Protein AF-A0A9X3D3F6-F1 (afdb_monomer)

Foldseek 3Di:
DDAQDPFLLDWDQWDD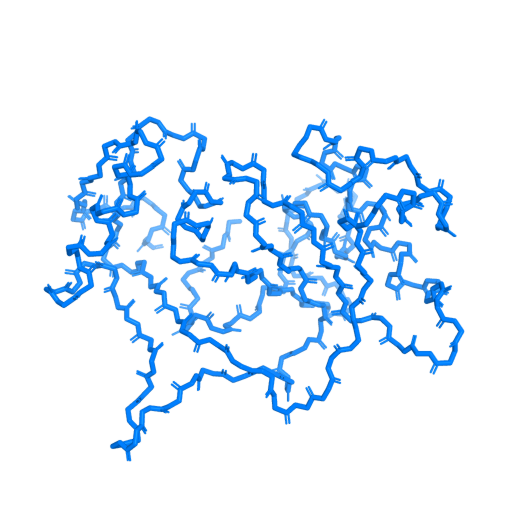DFFLAQADADPVSDIDGGPVSKTKHKDFPDPLLVLCLVDVVDQEAAAEQSDKHFDKDWPDDAAAQELADVCSLVLVPHDNCLQEQPDPRVVSNVVSNCCQPVVSDPPDRHQWYWGQRHQPRGTMIMGMPCSVTMDGDADPVRHGRMDRCPDPVNVVVSCVSQVVSNHHYDYDHDDPNND

Secondary structure (DSSP, 8-state):
-----SSTTPPB-EES-STT--SPPPTT---EE-TT---EEEEESSHHHHHHHHHTT-SEEEE-TT-EEE-EEESSPPP-EE-SSTTTTGGGT--GGGGSTTS-HHHHHHHHHHHHHH--STTS---EEEEE-TTT--EEEEEES-GGGEEEPBPTTS-B-EEETTSTTTHHHHHHHHHHTT-EEEE-S--TT--

pLDDT: mean 85.37, std 10.81, range [35.88, 96.44]

InterPro domains:
  IP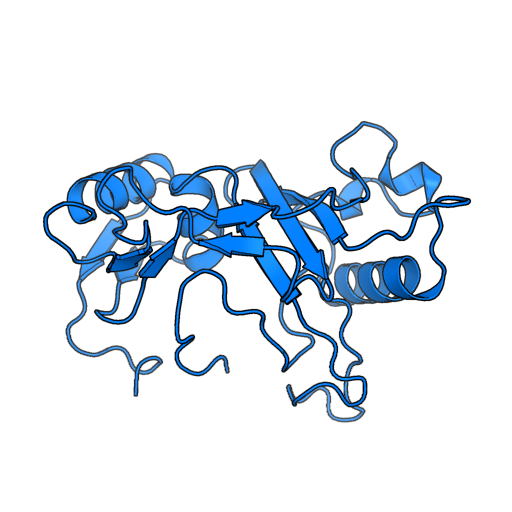R014914 RES domain [PF08808] (23-161)

Radius of gyration: 16.99 Å; Cα contacts (8 Å, |Δi|>4): 373; chains: 1; bounding box: 37×36×48 Å

Solvent-accessible surface area (backbone atoms only — not comparable to full-atom values): 11112 Å² total; per-residue (Å²): 130,80,68,88,66,94,49,65,72,60,54,46,41,58,21,50,83,57,70,52,26,55,42,63,70,45,98,83,68,57,69,39,69,25,93,82,71,43,29,40,35,80,47,48,75,41,70,43,34,44,49,27,73,76,35,52,95,42,70,58,35,75,45,33,74,84,42,62,51,40,46,69,44,68,76,54,94,78,45,54,48,62,30,69,49,88,65,36,28,46,76,75,75,40,58,67,52,72,30,41,59,88,43,58,49,71,57,35,19,53,49,27,32,48,44,60,71,67,39,85,48,86,99,46,75,50,37,29,40,32,31,36,35,62,66,62,66,29,57,27,35,38,33,39,69,45,72,94,35,48,42,64,39,59,46,98,88,68,48,65,43,60,40,45,46,74,36,86,88,37,32,65,58,51,50,52,30,30,51,76,69,75,28,47,73,46,83,35,97,76,44,91,74,78,112

Mean predicted aligned error: 6.29 Å

Nearest PDB structures (foldseek):
  2eg9-assembly1_A  TM=5.123E-01  e=3.645E+00  Mus musculus
  3ir9-assembly1_A  TM=5.045E-01  e=7.376E+00  Methanosarcina mazei
  6huy-assembly1_B  TM=2.223E-01  e=2.482E+00  Desulfurobacterium thermolithotrophum DSM 11699

Organism: NCBI:txid2984863

Structure (mmCIF, N/CA/C/O backbone):
data_AF-A0A9X3D3F6-F1
#
_entry.id   AF-A0A9X3D3F6-F1
#
loop_
_atom_site.group_PDB
_atom_site.id
_atom_site.type_symbol
_atom_site.label_atom_id
_atom_site.label_alt_id
_atom_site.label_comp_id
_atom_site.label_asym_id
_atom_site.label_entity_id
_atom_site.label_seq_id
_atom_site.pdbx_PDB_ins_code
_atom_site.Cartn_x
_atom_site.Cartn_y
_atom_site.Cartn_z
_atom_site.occupancy
_atom_site.B_iso_or_equiv
_atom_site.auth_seq_id
_atom_site.auth_comp_id
_atom_site.auth_asym_id
_atom_site.auth_atom_id
_atom_site.pdbx_PDB_model_num
ATOM 1 N N . MET A 1 1 ? 3.776 -17.828 -3.439 1.00 35.88 1 MET A N 1
ATOM 2 C CA . MET A 1 1 ? 3.662 -17.140 -4.744 1.00 35.88 1 MET A CA 1
ATOM 3 C C . MET A 1 1 ? 2.273 -16.538 -4.792 1.00 35.88 1 MET A C 1
ATOM 5 O O . MET A 1 1 ? 1.339 -17.283 -4.532 1.00 35.88 1 MET A O 1
ATOM 9 N N . SER A 1 2 ? 2.127 -15.227 -5.006 1.00 41.50 2 SER A N 1
ATOM 10 C CA . SER A 1 2 ? 0.795 -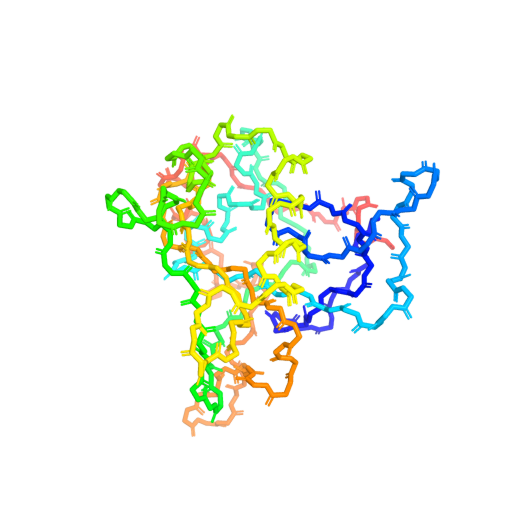14.629 -5.117 1.00 41.50 2 SER A CA 1
ATOM 11 C C . SER A 1 2 ? 0.202 -14.948 -6.477 1.00 41.50 2 SER A C 1
ATOM 13 O O . SER A 1 2 ? 0.719 -14.479 -7.489 1.00 41.50 2 SER A O 1
ATOM 15 N N . GLY A 1 3 ? -0.847 -15.773 -6.488 1.00 46.84 3 GLY A N 1
ATOM 16 C CA . GLY A 1 3 ? -1.723 -15.899 -7.645 1.00 46.84 3 GLY A CA 1
ATOM 17 C C . GLY A 1 3 ? -2.310 -14.537 -8.015 1.00 46.84 3 GLY A C 1
ATOM 18 O O . GLY A 1 3 ? -2.270 -13.596 -7.222 1.00 46.84 3 GLY A O 1
ATOM 19 N N . HIS A 1 4 ? -2.804 -14.437 -9.242 1.00 47.31 4 HIS A N 1
ATOM 20 C CA . HIS A 1 4 ? -3.511 -13.271 -9.757 1.00 47.31 4 HIS A CA 1
ATOM 21 C C . HIS A 1 4 ? -4.505 -12.713 -8.719 1.00 47.31 4 HIS A C 1
ATOM 23 O O . HIS A 1 4 ? -5.409 -13.424 -8.287 1.00 47.31 4 HIS A O 1
ATOM 29 N N . THR A 1 5 ? -4.318 -11.463 -8.292 1.00 55.09 5 THR A N 1
ATOM 30 C CA . THR A 1 5 ? -5.284 -10.737 -7.460 1.00 55.09 5 THR A CA 1
ATOM 31 C C . THR A 1 5 ? -6.407 -10.197 -8.345 1.00 55.09 5 THR A C 1
ATOM 33 O O . THR A 1 5 ? -6.138 -9.653 -9.418 1.00 55.09 5 THR A O 1
ATOM 36 N N . SER A 1 6 ? -7.658 -10.389 -7.914 1.00 56.94 6 SER A N 1
ATOM 37 C CA . SER A 1 6 ? -8.875 -10.052 -8.670 1.00 56.94 6 SER A CA 1
ATOM 38 C C . SER A 1 6 ? -9.000 -8.563 -8.991 1.00 56.94 6 SER A C 1
ATOM 40 O O . SER A 1 6 ? -9.558 -8.202 -10.024 1.00 56.94 6 SER A O 1
ATOM 42 N N . ASP A 1 7 ? -8.455 -7.712 -8.125 1.00 67.56 7 ASP A N 1
ATOM 43 C CA . ASP A 1 7 ? -8.446 -6.257 -8.235 1.00 67.56 7 ASP A CA 1
ATOM 44 C C . ASP A 1 7 ? -7.295 -5.670 -7.393 1.00 67.56 7 ASP A C 1
ATOM 46 O O . ASP A 1 7 ? -6.601 -6.380 -6.659 1.00 67.56 7 ASP A O 1
ATOM 50 N N . GLY A 1 8 ? -7.047 -4.364 -7.528 1.00 72.38 8 GLY A N 1
ATOM 51 C CA . GLY A 1 8 ? -5.967 -3.678 -6.811 1.00 72.38 8 GLY A CA 1
ATOM 52 C C . GLY A 1 8 ? -6.251 -3.346 -5.337 1.00 72.38 8 GLY A C 1
ATOM 53 O O . GLY A 1 8 ? -5.407 -2.703 -4.716 1.00 72.38 8 GLY A O 1
ATOM 54 N N . ALA A 1 9 ? -7.403 -3.748 -4.787 1.00 80.81 9 ALA A N 1
ATOM 55 C CA . ALA A 1 9 ? -7.717 -3.650 -3.358 1.00 80.81 9 ALA A CA 1
ATOM 56 C C . ALA A 1 9 ? -7.647 -5.009 -2.646 1.00 80.81 9 ALA A C 1
ATOM 58 O O . ALA A 1 9 ? -7.719 -5.048 -1.423 1.00 80.81 9 ALA A O 1
ATOM 59 N N . ALA A 1 10 ? -7.472 -6.103 -3.389 1.00 83.94 10 ALA A N 1
ATOM 60 C CA . ALA A 1 10 ? -7.448 -7.447 -2.847 1.00 83.94 10 ALA A CA 1
ATOM 61 C C . ALA A 1 10 ? -6.350 -7.632 -1.789 1.00 83.94 10 ALA A C 1
ATOM 63 O O . ALA A 1 10 ? -5.146 -7.551 -2.068 1.00 83.94 10 ALA A O 1
ATOM 64 N N . HIS A 1 11 ? -6.779 -7.949 -0.570 1.00 89.69 11 HIS A N 1
ATOM 65 C CA . HIS A 1 11 ? -5.881 -8.326 0.505 1.00 89.69 11 HIS A CA 1
ATOM 66 C C . HIS A 1 11 ? -5.324 -9.721 0.279 1.00 89.69 11 HIS A C 1
ATOM 68 O O . HIS A 1 11 ? -5.987 -10.666 -0.150 1.00 89.69 11 HIS A O 1
ATOM 74 N N . ARG A 1 12 ? -4.054 -9.863 0.622 1.00 90.25 12 ARG A N 1
ATOM 75 C CA . ARG A 1 12 ? -3.356 -11.132 0.557 1.00 90.25 12 ARG A CA 1
ATOM 76 C C . ARG A 1 12 ? -3.507 -11.879 1.873 1.00 90.25 12 ARG A C 1
ATOM 78 O O . ARG A 1 12 ? -3.123 -11.346 2.907 1.00 90.25 12 ARG A O 1
ATOM 85 N N . THR A 1 13 ? -3.955 -13.129 1.802 1.00 88.00 13 THR A N 1
ATOM 86 C CA . THR A 1 13 ? -4.234 -13.994 2.967 1.00 88.00 13 THR A CA 1
ATOM 87 C C . THR A 1 13 ? -3.216 -15.126 3.179 1.00 88.00 13 THR A C 1
ATOM 89 O O . THR A 1 13 ? -3.288 -15.875 4.155 1.00 88.00 13 THR A O 1
ATOM 92 N N . PHE A 1 14 ? -2.245 -15.288 2.271 1.00 82.19 14 PHE A N 1
ATOM 93 C CA . PHE A 1 14 ? -1.171 -16.289 2.379 1.00 82.19 14 PHE A CA 1
ATOM 94 C C . PHE A 1 14 ? 0.172 -15.626 2.640 1.00 82.19 14 PHE A C 1
ATOM 96 O O . PHE A 1 14 ? 0.513 -14.671 1.945 1.00 82.19 14 PHE A O 1
ATOM 103 N N . SER A 1 15 ? 0.945 -16.097 3.625 1.00 70.44 15 SER A N 1
ATOM 104 C CA . SER A 1 15 ? 2.105 -15.343 4.129 1.00 70.44 15 SER A CA 1
ATOM 105 C C . SER A 1 15 ? 2.820 -16.009 5.330 1.00 70.44 15 SER A C 1
ATOM 107 O O . SER A 1 15 ? 2.341 -17.073 5.728 1.00 70.44 15 SER A O 1
ATOM 109 N N . PRO A 1 16 ? 3.904 -15.450 5.950 1.00 81.06 16 PRO A N 1
ATOM 110 C CA . PRO A 1 16 ? 4.603 -14.152 5.765 1.00 81.06 16 PRO A CA 1
ATOM 111 C C . PRO A 1 16 ? 5.465 -14.065 4.483 1.00 81.06 16 PRO A C 1
ATOM 113 O O . PRO A 1 16 ? 6.191 -15.009 4.182 1.00 81.06 16 PRO A O 1
ATOM 116 N N . LEU A 1 17 ? 5.446 -12.944 3.739 1.00 83.81 17 LEU A N 1
ATOM 117 C CA . LEU A 1 17 ? 6.273 -12.734 2.526 1.00 83.81 17 LEU A CA 1
ATOM 118 C C . LEU A 1 17 ? 7.072 -11.426 2.510 1.00 83.81 17 LEU A C 1
ATOM 120 O O . LEU A 1 17 ? 8.251 -11.448 2.152 1.00 83.81 17 LEU A O 1
ATOM 124 N N . TYR A 1 18 ? 6.455 -10.299 2.867 1.00 86.75 18 TYR A N 1
ATOM 125 C CA . TYR A 1 18 ? 7.048 -8.966 2.694 1.00 86.75 18 TYR A CA 1
ATOM 126 C C . TYR A 1 18 ? 7.365 -8.308 4.042 1.00 86.75 18 TYR A C 1
ATOM 128 O O . TYR A 1 18 ? 7.245 -8.939 5.093 1.00 86.75 18 TYR A O 1
ATOM 136 N N . ARG A 1 19 ? 7.870 -7.069 4.032 1.00 88.88 19 ARG A N 1
ATOM 137 C CA . ARG A 1 19 ? 8.103 -6.316 5.274 1.00 88.88 19 ARG A CA 1
ATOM 138 C C . ARG A 1 19 ? 6.770 -6.021 5.962 1.00 88.88 19 ARG A C 1
ATOM 140 O O . ARG A 1 19 ? 5.769 -5.815 5.286 1.00 88.88 19 ARG A O 1
ATOM 147 N N . LEU A 1 20 ? 6.775 -5.955 7.291 1.00 91.56 20 LEU A N 1
ATOM 148 C CA . LEU A 1 20 ? 5.603 -5.568 8.097 1.00 91.56 20 LEU A CA 1
ATOM 149 C C . LEU A 1 20 ? 4.374 -6.479 7.907 1.00 91.56 20 LEU A C 1
ATOM 151 O O . LEU A 1 20 ? 3.223 -6.049 7.949 1.00 91.56 20 LEU A O 1
ATOM 155 N N . ASP A 1 21 ? 4.652 -7.752 7.673 1.00 92.12 21 ASP A N 1
ATOM 156 C CA . ASP A 1 21 ? 3.675 -8.795 7.414 1.00 92.12 21 ASP A CA 1
ATOM 157 C C . ASP A 1 21 ? 3.291 -9.491 8.725 1.00 92.12 21 ASP A C 1
ATOM 159 O O . ASP A 1 21 ? 4.128 -10.158 9.339 1.00 92.12 21 ASP A O 1
ATOM 163 N N . HIS A 1 22 ? 2.050 -9.303 9.177 1.00 93.31 22 HIS A N 1
ATOM 164 C CA . HIS A 1 22 ? 1.567 -9.758 10.490 1.00 93.31 22 HIS A CA 1
ATOM 165 C C . HIS A 1 22 ? 1.070 -11.206 10.493 1.00 93.31 22 HIS A C 1
ATOM 167 O O . HIS A 1 22 ? 0.545 -11.683 11.498 1.00 93.31 22 HIS A O 1
ATOM 173 N N . HIS A 1 23 ? 1.201 -11.928 9.388 1.00 92.00 23 HIS A N 1
ATOM 174 C CA . HIS A 1 23 ? 0.798 -13.324 9.339 1.00 92.00 23 HIS A CA 1
ATOM 175 C C . HIS A 1 23 ? 1.761 -14.235 10.110 1.00 92.00 23 HIS A C 1
ATOM 177 O O . HIS A 1 23 ? 2.954 -13.945 10.270 1.00 92.00 23 HIS A O 1
ATOM 183 N N . ILE A 1 24 ? 1.236 -15.379 10.547 1.00 87.38 24 ILE A N 1
ATOM 184 C CA . ILE A 1 24 ? 1.975 -16.359 11.343 1.00 87.38 24 ILE A CA 1
ATOM 185 C C . ILE A 1 24 ? 2.874 -17.209 10.427 1.00 87.38 24 ILE A C 1
ATOM 187 O O . ILE A 1 24 ? 2.367 -17.841 9.495 1.00 87.38 24 ILE A O 1
ATOM 191 N N . PRO A 1 25 ? 4.199 -17.261 10.668 1.00 84.00 25 PRO A N 1
ATOM 192 C CA . PRO A 1 25 ? 5.092 -18.144 9.930 1.00 84.00 25 PRO A CA 1
ATOM 193 C C . PRO A 1 25 ? 4.777 -19.611 10.212 1.00 84.00 25 PRO A C 1
ATOM 195 O O . PRO A 1 25 ? 4.425 -20.002 11.322 1.00 84.00 25 PRO A O 1
ATOM 198 N N . THR A 1 26 ? 4.956 -20.450 9.200 1.00 78.12 26 THR A N 1
ATOM 199 C CA . THR A 1 26 ? 4.850 -21.900 9.362 1.00 78.12 26 THR A CA 1
ATOM 200 C C . THR A 1 26 ? 6.142 -22.481 9.904 1.00 78.12 26 THR A C 1
ATOM 202 O O . THR A 1 26 ? 7.218 -21.933 9.673 1.00 78.12 26 THR A O 1
ATOM 205 N N . THR A 1 27 ? 6.066 -23.648 10.546 1.00 74.25 27 THR A N 1
ATOM 206 C CA . THR A 1 27 ? 7.254 -24.388 11.003 1.00 74.25 27 THR A CA 1
ATOM 207 C C . THR A 1 27 ? 8.217 -24.716 9.855 1.00 74.25 27 THR A C 1
ATOM 209 O O . THR A 1 27 ? 9.420 -24.795 10.070 1.00 74.25 27 THR A O 1
ATOM 212 N N . SER A 1 28 ? 7.709 -24.878 8.627 1.00 73.44 28 SER A N 1
ATOM 213 C CA . SER A 1 28 ? 8.521 -25.122 7.428 1.00 73.44 28 SER A CA 1
ATOM 214 C C . SER A 1 28 ? 9.007 -23.845 6.732 1.00 73.44 28 SER A C 1
ATOM 216 O O . SER A 1 28 ? 9.754 -23.936 5.761 1.00 73.44 28 SER A O 1
ATOM 218 N N . GLY A 1 29 ? 8.553 -22.661 7.160 1.00 67.94 29 GLY A N 1
ATOM 219 C CA . GLY A 1 29 ? 8.799 -21.385 6.479 1.00 67.94 29 GLY A CA 1
ATOM 220 C C . GLY A 1 29 ? 8.097 -21.237 5.121 1.00 67.94 29 GLY A C 1
ATOM 221 O O . GLY A 1 29 ? 8.222 -20.198 4.476 1.00 67.94 29 GLY A O 1
ATOM 222 N N . ALA A 1 30 ? 7.345 -22.246 4.671 1.00 71.50 30 ALA A N 1
ATOM 223 C CA . ALA A 1 30 ? 6.601 -22.188 3.421 1.00 71.50 30 ALA A CA 1
ATOM 224 C C . ALA A 1 30 ? 5.376 -21.274 3.560 1.00 71.50 30 ALA A C 1
ATOM 226 O O . ALA A 1 30 ? 4.625 -21.369 4.537 1.00 71.50 30 ALA A O 1
ATOM 227 N N . ALA A 1 31 ? 5.154 -20.419 2.559 1.00 70.31 31 ALA A N 1
ATOM 228 C CA . ALA A 1 31 ? 3.979 -19.560 2.497 1.00 70.31 31 ALA A CA 1
ATOM 229 C C . ALA A 1 31 ? 2.705 -20.400 2.319 1.00 70.31 31 ALA A C 1
ATOM 231 O O . ALA A 1 31 ? 2.609 -21.204 1.391 1.00 70.31 31 ALA A O 1
ATOM 232 N N . ARG A 1 32 ? 1.719 -20.174 3.186 1.00 77.25 32 ARG A N 1
ATOM 233 C CA . ARG A 1 32 ? 0.382 -20.786 3.145 1.00 77.25 32 ARG A CA 1
ATOM 234 C C . ARG A 1 32 ? -0.662 -19.765 3.566 1.00 77.25 32 ARG A C 1
ATOM 236 O O . ARG A 1 32 ? -0.298 -18.751 4.160 1.00 77.25 32 ARG A O 1
ATOM 243 N N . ASN A 1 33 ? -1.933 -20.069 3.318 1.00 81.56 33 ASN A N 1
ATOM 244 C CA . ASN A 1 33 ? -3.041 -19.335 3.926 1.00 81.56 33 ASN A CA 1
ATOM 245 C C . ASN A 1 33 ? -2.869 -19.325 5.445 1.00 81.56 33 ASN A C 1
ATOM 247 O O . ASN A 1 33 ? -2.585 -20.369 6.056 1.00 81.56 33 ASN A O 1
ATOM 251 N N . CYS A 1 34 ? -2.981 -18.137 6.027 1.00 77.62 34 CYS A N 1
ATOM 252 C CA . CYS A 1 34 ? -2.788 -17.960 7.451 1.00 77.62 34 CYS A CA 1
ATOM 253 C C . CYS A 1 34 ? -3.929 -18.632 8.222 1.00 77.62 34 CYS A C 1
ATOM 255 O O . CYS A 1 34 ? -5.082 -18.404 7.876 1.00 77.62 34 CYS A O 1
ATOM 257 N N . PRO A 1 35 ? -3.632 -19.445 9.253 1.00 76.50 35 PRO A N 1
ATOM 258 C CA . PRO A 1 35 ? -4.662 -20.150 10.020 1.00 76.50 35 PRO A CA 1
ATOM 259 C C . PRO A 1 35 ? -5.712 -19.233 10.662 1.00 76.50 35 PRO A C 1
ATOM 261 O O . PRO A 1 35 ? -6.850 -19.649 10.819 1.00 76.50 35 PRO A O 1
ATOM 264 N N . ASP A 1 36 ? -5.321 -18.005 11.003 1.00 84.44 36 ASP A N 1
ATOM 265 C CA . ASP A 1 36 ? -6.172 -17.002 11.659 1.00 84.44 36 ASP A CA 1
ATOM 266 C C . ASP A 1 36 ? -6.945 -16.108 10.667 1.00 84.44 36 ASP A C 1
ATOM 268 O O . ASP A 1 36 ? -7.397 -15.031 11.050 1.00 84.44 36 ASP A O 1
ATOM 272 N N . ASP A 1 37 ? -6.982 -16.462 9.377 1.00 85.94 37 ASP A N 1
ATOM 273 C CA . ASP A 1 37 ? -7.588 -15.643 8.310 1.00 85.94 37 ASP A CA 1
ATOM 274 C C . ASP A 1 37 ? -7.085 -14.184 8.288 1.00 85.94 37 ASP A C 1
ATOM 276 O O . ASP A 1 37 ? -7.777 -13.247 7.892 1.00 85.94 37 ASP A O 1
ATOM 280 N N . ARG A 1 38 ? -5.833 -13.978 8.718 1.00 92.19 38 ARG A N 1
ATOM 281 C CA . ARG A 1 38 ? -5.148 -12.687 8.609 1.00 92.19 38 ARG A CA 1
ATOM 282 C C . ARG A 1 38 ? -5.025 -12.306 7.132 1.00 92.19 38 ARG A C 1
ATOM 284 O O . ARG A 1 38 ? -4.825 -13.170 6.278 1.00 92.19 38 ARG A O 1
ATOM 291 N N . SER A 1 39 ? -5.132 -11.011 6.855 1.00 93.19 39 SER A N 1
ATOM 292 C CA . SER A 1 39 ? -5.072 -10.447 5.510 1.00 93.19 39 SER A CA 1
ATOM 293 C C . SER A 1 39 ? -4.236 -9.163 5.511 1.00 93.19 39 SER A C 1
ATOM 295 O O . SER A 1 39 ? -4.230 -8.405 6.486 1.00 93.19 39 SER A O 1
ATOM 297 N N . ILE A 1 40 ? -3.496 -8.902 4.434 1.00 94.19 40 ILE A N 1
ATOM 298 C CA . ILE A 1 40 ? -2.685 -7.685 4.308 1.00 94.19 40 ILE A CA 1
ATOM 299 C C . ILE A 1 40 ? -2.831 -7.024 2.943 1.00 94.19 40 ILE A C 1
ATOM 301 O O . ILE A 1 40 ? -2.748 -7.692 1.911 1.00 94.19 40 ILE A O 1
ATOM 305 N N . LEU A 1 41 ? -2.957 -5.699 2.946 1.00 94.06 41 LEU A N 1
ATOM 306 C CA . LEU A 1 41 ? -2.907 -4.854 1.757 1.00 94.06 41 LEU A CA 1
ATOM 307 C C . LEU A 1 41 ? -1.752 -3.858 1.877 1.00 94.06 41 LEU A C 1
ATOM 309 O O . LEU A 1 41 ? -1.653 -3.111 2.851 1.00 94.06 41 LEU A O 1
ATOM 313 N N . TYR A 1 42 ? -0.887 -3.833 0.865 1.00 93.50 42 TYR A N 1
ATOM 314 C CA . TYR A 1 42 ? 0.168 -2.830 0.747 1.00 93.50 42 TYR A CA 1
ATOM 315 C C . TYR A 1 42 ? -0.302 -1.700 -0.160 1.00 93.50 42 TYR A C 1
ATOM 317 O O . TYR A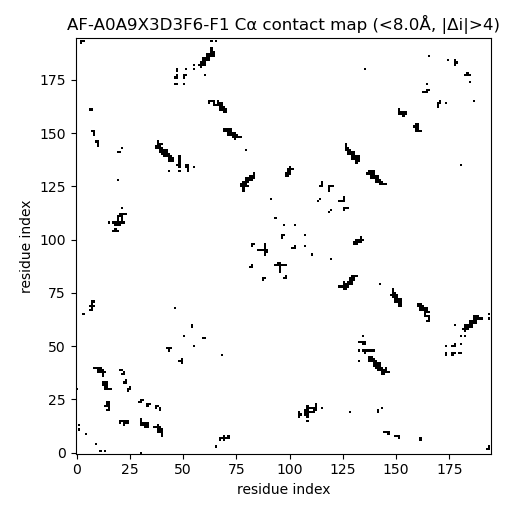 1 42 ? -0.690 -1.937 -1.301 1.00 93.50 42 TYR A O 1
ATOM 325 N N . VAL A 1 43 ? -0.239 -0.469 0.342 1.00 94.31 43 VAL A N 1
ATOM 326 C CA . VAL A 1 43 ? -0.666 0.728 -0.388 1.00 94.31 43 VAL A CA 1
ATOM 327 C C . VAL A 1 43 ? 0.483 1.720 -0.435 1.00 94.31 43 VAL A C 1
ATOM 329 O O . VAL A 1 43 ? 1.103 2.022 0.582 1.00 94.31 43 VAL A O 1
ATOM 332 N N . ALA A 1 44 ? 0.749 2.273 -1.611 1.00 93.69 44 ALA A N 1
ATOM 333 C CA . ALA A 1 44 ? 1.720 3.340 -1.784 1.00 93.69 44 ALA A CA 1
ATOM 334 C C . ALA A 1 44 ? 1.023 4.683 -2.022 1.00 93.69 44 ALA A C 1
ATOM 336 O O . ALA A 1 44 ? -0.056 4.750 -2.604 1.00 93.69 44 ALA A O 1
ATOM 337 N N . GLY A 1 45 ? 1.663 5.773 -1.602 1.00 93.00 45 GLY A N 1
ATOM 338 C CA . GLY A 1 45 ? 1.129 7.126 -1.763 1.00 93.00 45 GLY A CA 1
ATOM 339 C C . GLY A 1 45 ? 1.216 7.675 -3.189 1.00 93.00 45 GLY A C 1
ATOM 340 O O . GLY A 1 45 ? 0.574 8.678 -3.483 1.00 93.00 45 GLY A O 1
ATOM 341 N N . THR A 1 46 ? 2.014 7.059 -4.066 1.00 92.75 46 THR A N 1
ATOM 342 C CA . THR A 1 46 ? 2.145 7.444 -5.478 1.00 92.75 46 THR A CA 1
ATOM 343 C C . THR A 1 46 ? 2.328 6.211 -6.359 1.00 92.75 46 THR A C 1
ATOM 345 O O . THR A 1 46 ? 2.775 5.164 -5.881 1.00 92.75 46 THR A O 1
ATOM 348 N N . LEU A 1 47 ? 2.047 6.353 -7.661 1.00 91.81 47 LEU A N 1
ATOM 349 C CA . LEU A 1 47 ? 2.327 5.3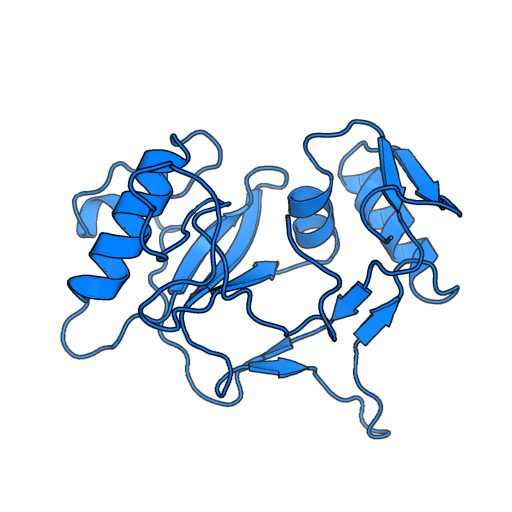10 -8.652 1.00 91.81 47 LEU A CA 1
ATOM 350 C C . LEU A 1 47 ? 3.816 4.942 -8.678 1.00 91.81 47 LEU A C 1
ATOM 352 O O . LEU A 1 47 ? 4.137 3.761 -8.697 1.00 91.81 47 LEU A O 1
ATOM 356 N N . ALA A 1 48 ? 4.718 5.927 -8.623 1.00 91.88 48 ALA A N 1
ATOM 357 C CA . ALA A 1 48 ? 6.158 5.678 -8.598 1.00 91.88 48 ALA A CA 1
ATOM 358 C C . ALA A 1 48 ? 6.572 4.857 -7.371 1.00 91.88 48 ALA A C 1
ATOM 360 O O . ALA A 1 48 ? 7.310 3.887 -7.496 1.00 91.88 48 ALA A O 1
ATOM 361 N N . THR A 1 49 ? 6.037 5.169 -6.190 1.00 91.19 49 THR A N 1
ATOM 362 C CA . THR A 1 49 ? 6.310 4.373 -4.988 1.00 91.19 49 THR A CA 1
ATOM 363 C C . THR A 1 49 ? 5.751 2.953 -5.109 1.00 91.19 49 THR A C 1
ATOM 365 O O . THR A 1 49 ? 6.472 2.009 -4.805 1.00 91.19 49 THR A O 1
ATOM 368 N N . ALA A 1 50 ? 4.519 2.773 -5.606 1.00 91.25 50 ALA A N 1
ATOM 369 C CA . ALA A 1 50 ? 3.953 1.437 -5.837 1.00 91.25 50 ALA A CA 1
ATOM 370 C C . ALA A 1 50 ? 4.819 0.624 -6.810 1.00 91.25 50 ALA A C 1
ATOM 372 O O . ALA A 1 50 ? 5.141 -0.534 -6.562 1.00 91.25 50 ALA A O 1
ATOM 373 N N . PHE A 1 51 ? 5.222 1.258 -7.911 1.00 89.62 51 PHE A N 1
ATOM 374 C CA . PHE A 1 51 ? 6.027 0.639 -8.951 1.00 89.62 51 PHE A CA 1
ATOM 375 C C . PHE A 1 51 ? 7.418 0.254 -8.435 1.00 89.62 51 PHE A C 1
ATOM 377 O O . PHE A 1 51 ? 7.876 -0.860 -8.674 1.00 89.62 51 PHE A O 1
ATOM 384 N N . GLY A 1 52 ? 8.057 1.139 -7.666 1.00 87.75 52 GLY A N 1
ATOM 385 C CA . GLY A 1 52 ? 9.337 0.877 -7.014 1.00 87.75 52 GLY A CA 1
ATOM 386 C C . GLY A 1 52 ? 9.273 -0.258 -5.992 1.00 87.75 52 GLY A C 1
ATOM 387 O O . GLY A 1 52 ? 10.203 -1.043 -5.918 1.00 87.75 52 GLY A O 1
ATOM 388 N N . GLU A 1 53 ? 8.179 -0.417 -5.250 1.00 86.12 53 GLU A N 1
ATOM 389 C CA . GLU A 1 53 ? 8.033 -1.547 -4.316 1.00 86.12 53 GLU A CA 1
ATOM 390 C C . GLU A 1 53 ? 7.844 -2.898 -5.029 1.00 86.12 53 GLU A C 1
ATOM 392 O O . GLU A 1 53 ? 8.208 -3.938 -4.486 1.00 86.12 53 GLU A O 1
ATOM 397 N N . VAL A 1 54 ? 7.297 -2.904 -6.250 1.00 85.56 54 VAL A N 1
ATOM 398 C CA . VAL A 1 54 ? 7.093 -4.139 -7.029 1.00 85.56 54 VAL A CA 1
ATOM 399 C C . VAL A 1 54 ? 8.327 -4.507 -7.858 1.00 85.56 54 VAL A C 1
ATOM 401 O O . VAL A 1 54 ? 8.659 -5.689 -7.975 1.00 85.56 54 VAL A O 1
ATOM 404 N N . PHE A 1 55 ? 8.997 -3.514 -8.448 1.00 86.19 55 PHE A N 1
ATOM 405 C CA . PHE A 1 55 ? 10.068 -3.719 -9.427 1.00 86.19 55 PHE A CA 1
ATOM 406 C C . PHE A 1 55 ? 11.436 -3.186 -8.994 1.00 86.19 55 PHE A C 1
ATOM 408 O O . PHE A 1 55 ? 12.400 -3.432 -9.705 1.00 86.19 55 PHE A O 1
ATOM 415 N N . GLY A 1 56 ? 11.559 -2.488 -7.864 1.00 79.62 56 GLY A N 1
ATOM 416 C CA . GLY A 1 56 ? 12.763 -1.727 -7.498 1.00 79.62 56 GLY A CA 1
ATOM 417 C C . GLY A 1 56 ? 14.024 -2.552 -7.237 1.00 79.62 56 GLY A C 1
ATOM 418 O O . GLY A 1 56 ? 15.121 -2.001 -7.275 1.00 79.62 56 GLY A O 1
ATOM 419 N N . ASP A 1 57 ? 13.897 -3.864 -7.029 1.00 78.38 57 ASP A N 1
ATOM 420 C CA . ASP A 1 57 ? 15.035 -4.797 -6.999 1.00 78.38 57 ASP A CA 1
ATOM 421 C C . ASP A 1 57 ? 15.610 -5.088 -8.404 1.00 78.38 57 ASP A C 1
ATOM 423 O O . ASP A 1 57 ? 16.667 -5.707 -8.546 1.00 78.38 57 ASP A O 1
ATOM 427 N N . LEU A 1 58 ? 14.912 -4.677 -9.466 1.00 79.44 58 LEU A N 1
ATOM 428 C CA . LEU A 1 58 ? 15.240 -4.959 -10.858 1.00 79.44 58 LEU A CA 1
ATOM 429 C C . LEU A 1 58 ? 15.676 -3.675 -11.569 1.00 79.44 58 LEU A C 1
ATOM 431 O O . LEU A 1 58 ? 15.078 -2.620 -11.416 1.00 79.44 58 LEU A O 1
ATOM 435 N N . ARG A 1 59 ? 16.693 -3.772 -12.431 1.00 77.38 59 ARG A N 1
ATOM 436 C CA . ARG A 1 59 ? 17.088 -2.651 -13.309 1.00 77.38 59 ARG A CA 1
ATOM 437 C C . ARG A 1 59 ? 16.120 -2.433 -14.478 1.00 77.38 59 ARG A C 1
ATOM 439 O O . ARG A 1 59 ? 16.081 -1.347 -15.052 1.00 77.38 59 ARG A O 1
ATOM 446 N N . ALA A 1 60 ? 15.372 -3.476 -14.830 1.00 85.12 60 ALA A N 1
ATOM 447 C CA . ALA A 1 60 ? 14.386 -3.475 -15.897 1.00 85.12 60 ALA A CA 1
ATOM 448 C C . ALA A 1 60 ? 13.088 -4.118 -15.395 1.00 85.12 60 ALA A C 1
ATOM 450 O O . ALA A 1 60 ? 13.079 -5.270 -14.949 1.00 85.12 60 ALA A O 1
ATOM 451 N N . ALA A 1 61 ? 11.998 -3.363 -15.462 1.00 85.81 61 ALA A N 1
ATOM 452 C CA . ALA A 1 61 ? 10.674 -3.795 -15.058 1.00 85.81 61 ALA A CA 1
ATOM 453 C C . ALA A 1 61 ? 9.947 -4.458 -16.236 1.00 85.81 61 ALA A C 1
ATOM 455 O O . ALA A 1 61 ? 9.599 -3.810 -17.221 1.00 85.81 61 ALA A O 1
ATOM 456 N N . ALA A 1 62 ? 9.689 -5.759 -16.113 1.00 88.44 62 ALA A N 1
ATOM 457 C CA . ALA A 1 62 ? 8.906 -6.525 -17.077 1.00 88.44 62 ALA A CA 1
ATOM 458 C C . ALA A 1 62 ? 7.421 -6.520 -16.677 1.00 88.44 62 ALA A C 1
ATOM 460 O O . ALA A 1 62 ? 6.987 -7.307 -15.829 1.00 88.44 62 ALA A O 1
ATOM 461 N N . VAL A 1 63 ? 6.633 -5.636 -17.286 1.00 86.88 63 VAL A N 1
ATOM 462 C CA . VAL A 1 63 ? 5.208 -5.470 -16.972 1.00 86.88 63 VAL A CA 1
ATOM 463 C C . VAL A 1 63 ? 4.381 -6.512 -17.731 1.00 86.88 63 VAL A C 1
ATOM 465 O O . VAL A 1 63 ? 4.307 -6.491 -18.959 1.00 86.88 63 VAL A O 1
ATOM 468 N N . CYS A 1 64 ? 3.748 -7.437 -16.995 1.00 84.88 64 CYS A N 1
ATOM 469 C CA . CYS A 1 64 ? 2.816 -8.420 -17.574 1.00 8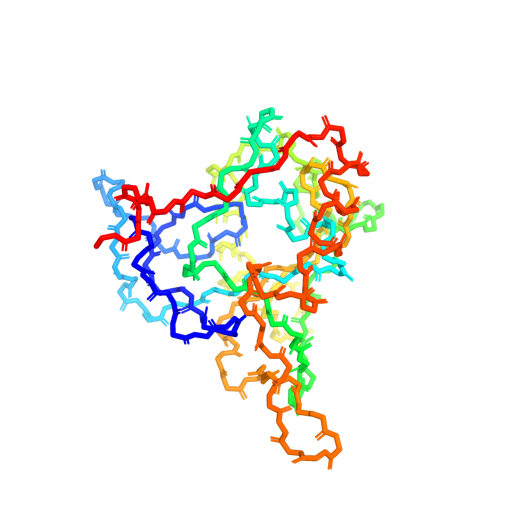4.88 64 CYS A CA 1
ATOM 470 C C . CYS A 1 64 ? 1.412 -7.823 -17.790 1.00 84.88 64 CYS A C 1
ATOM 472 O O . CYS A 1 64 ? 1.034 -6.919 -17.040 1.00 84.88 64 CYS A O 1
ATOM 474 N N . PRO A 1 65 ? 0.592 -8.373 -18.710 1.00 80.19 65 PRO A N 1
ATOM 475 C CA . PRO A 1 65 ? -0.750 -7.859 -19.004 1.00 80.19 65 PRO A CA 1
ATOM 476 C C . PRO A 1 65 ? -1.710 -7.872 -17.807 1.00 80.19 65 PRO A C 1
ATOM 478 O O . PRO A 1 65 ? -2.635 -7.070 -17.752 1.00 80.19 65 PRO A O 1
ATOM 481 N N . ASN A 1 66 ? -1.465 -8.751 -16.830 1.00 82.06 66 ASN A N 1
ATOM 482 C CA . ASN A 1 66 ? -2.288 -8.880 -15.627 1.00 82.06 66 ASN A CA 1
ATOM 483 C C . ASN A 1 66 ? -1.852 -7.942 -14.489 1.00 82.06 66 ASN A C 1
ATOM 485 O O . ASN A 1 66 ? -2.480 -7.961 -13.434 1.00 82.06 66 ASN A O 1
ATOM 489 N N . HIS A 1 67 ? -0.789 -7.141 -14.655 1.00 86.44 67 HIS A N 1
ATOM 490 C CA . HIS A 1 67 ? -0.453 -6.132 -13.651 1.00 86.44 67 HIS A CA 1
ATOM 491 C C . HIS A 1 67 ? -1.460 -4.992 -13.703 1.00 86.44 67 HIS A C 1
ATOM 493 O O . HIS A 1 67 ? -1.760 -4.439 -14.767 1.00 86.44 67 HIS A O 1
ATOM 499 N N . ARG A 1 68 ? -1.941 -4.613 -12.525 1.00 89.06 68 ARG A N 1
ATOM 500 C CA . ARG A 1 68 ? -2.936 -3.564 -12.348 1.00 89.06 68 ARG A CA 1
ATOM 501 C C . ARG A 1 68 ? -2.481 -2.584 -11.279 1.00 89.06 68 ARG A C 1
ATOM 503 O O . ARG A 1 68 ? -1.658 -2.921 -10.430 1.00 89.06 68 ARG A O 1
ATOM 510 N N . VAL A 1 69 ? -3.026 -1.378 -11.331 1.00 91.12 69 VAL A N 1
ATOM 511 C CA . VAL A 1 69 ? -2.939 -0.387 -10.260 1.00 91.12 69 VAL A CA 1
ATOM 512 C C . VAL A 1 69 ? -4.330 0.156 -9.989 1.00 91.12 69 VAL A C 1
ATOM 514 O O . VAL A 1 69 ? -5.021 0.588 -10.913 1.00 91.12 69 VAL A O 1
ATOM 517 N N . ALA A 1 70 ? -4.719 0.159 -8.719 1.00 92.94 70 ALA A N 1
ATOM 518 C CA . ALA A 1 70 ? -5.969 0.748 -8.275 1.00 92.94 70 ALA A CA 1
ATOM 519 C C . ALA A 1 70 ? -5.714 1.949 -7.368 1.00 92.94 70 ALA A C 1
ATOM 521 O O . ALA A 1 70 ? -4.770 1.970 -6.575 1.00 92.94 70 ALA A O 1
ATOM 522 N N . LEU A 1 71 ? -6.586 2.948 -7.476 1.00 93.62 71 LEU A N 1
ATOM 523 C CA . LEU A 1 71 ? -6.725 3.976 -6.456 1.00 93.62 71 LEU A CA 1
ATOM 524 C C . LEU A 1 71 ? -7.684 3.450 -5.399 1.00 93.62 71 LEU A C 1
ATOM 526 O O . LEU A 1 71 ? -8.822 3.106 -5.713 1.00 93.62 71 LEU A O 1
ATOM 530 N N . VAL A 1 72 ? -7.233 3.414 -4.152 1.00 94.62 72 VAL A N 1
ATOM 531 C CA . VAL A 1 72 ? -8.035 2.946 -3.021 1.00 94.62 72 VAL A CA 1
ATOM 532 C C . VAL A 1 72 ? -8.285 4.075 -2.034 1.00 94.62 72 VAL A C 1
ATOM 534 O O . VAL A 1 72 ? -7.483 5.004 -1.912 1.00 94.62 72 VAL A O 1
ATOM 537 N N . LYS A 1 73 ? -9.404 3.994 -1.320 1.00 94.44 73 LYS A N 1
ATOM 538 C CA . LYS A 1 73 ? -9.735 4.900 -0.220 1.00 94.44 73 LYS A CA 1
ATOM 539 C C . LYS A 1 73 ? -10.320 4.117 0.956 1.00 94.44 73 LYS A C 1
ATOM 541 O O . LYS A 1 73 ? -10.938 3.075 0.741 1.00 94.44 73 LYS A O 1
ATOM 546 N N . PRO A 1 74 ? -10.152 4.614 2.189 1.00 95.06 74 PRO A N 1
ATOM 547 C CA . PRO A 1 74 ? -10.847 4.047 3.329 1.00 95.06 74 PRO A CA 1
ATOM 548 C C . PRO A 1 74 ? -12.361 4.312 3.244 1.00 95.06 74 PRO A C 1
ATOM 550 O O . PRO A 1 74 ? -12.776 5.415 2.879 1.00 95.06 74 PRO A O 1
ATOM 553 N N . THR A 1 75 ? -13.178 3.329 3.623 1.00 94.56 75 THR A N 1
ATOM 554 C CA . THR A 1 75 ? -14.635 3.483 3.826 1.00 94.56 75 THR A CA 1
ATOM 555 C C . THR A 1 75 ? -14.965 3.963 5.243 1.00 94.56 75 THR A C 1
ATOM 557 O O . THR A 1 75 ? -16.028 4.533 5.486 1.00 94.56 75 THR A O 1
ATOM 560 N N . SER A 1 76 ? -14.031 3.786 6.180 1.00 93.19 76 SER A N 1
ATOM 561 C CA . SER A 1 76 ? -14.114 4.219 7.575 1.00 93.19 76 SER A CA 1
ATOM 562 C C . SER A 1 76 ? -12.725 4.589 8.114 1.00 93.19 76 SER A C 1
ATOM 564 O O . SER A 1 76 ? -11.707 4.385 7.458 1.00 93.19 76 SER A O 1
ATOM 566 N N . SER A 1 77 ? -12.645 5.188 9.303 1.00 93.25 77 SER A N 1
ATOM 567 C CA . SER A 1 77 ? -11.348 5.574 9.876 1.00 93.25 77 SER A CA 1
ATOM 568 C C . SER A 1 77 ? -10.501 4.341 10.217 1.00 93.25 77 SER A C 1
ATOM 570 O O . SER A 1 77 ? -10.895 3.536 11.058 1.00 93.25 77 SER A O 1
ATOM 572 N N . ILE A 1 78 ? -9.313 4.229 9.617 1.00 95.00 78 ILE A N 1
ATOM 573 C CA . ILE A 1 78 ? -8.340 3.166 9.903 1.00 95.00 78 ILE A CA 1
ATOM 574 C C . ILE A 1 78 ? -7.219 3.750 10.761 1.00 95.00 78 ILE A C 1
ATOM 576 O O . ILE A 1 78 ? -6.502 4.659 10.335 1.00 95.00 78 ILE A O 1
ATOM 580 N N . THR A 1 79 ? -7.042 3.224 11.975 1.00 94.88 79 THR A N 1
ATOM 581 C CA . THR A 1 79 ? -5.912 3.622 12.821 1.00 94.88 79 THR A CA 1
ATOM 582 C C . THR A 1 79 ? -4.668 2.844 12.415 1.00 94.88 79 THR A C 1
ATOM 584 O O . THR A 1 79 ? -4.660 1.616 12.432 1.00 94.88 79 THR A O 1
ATOM 587 N N . VAL A 1 80 ? -3.596 3.567 12.094 1.00 94.44 80 VAL A N 1
ATOM 588 C CA . VAL A 1 80 ? -2.286 2.993 11.770 1.00 94.44 80 VAL A CA 1
ATOM 589 C C . VAL A 1 80 ? -1.217 3.562 12.691 1.00 94.44 80 VAL A C 1
ATOM 591 O O . VAL A 1 80 ? -1.292 4.722 13.108 1.00 94.44 80 VAL A O 1
ATOM 594 N N . LEU A 1 81 ? -0.206 2.756 13.001 1.00 93.31 81 LEU A N 1
ATOM 595 C CA . LEU A 1 81 ? 0.966 3.223 13.724 1.00 93.31 81 LEU A CA 1
ATOM 596 C C . LEU A 1 81 ? 1.909 3.940 12.754 1.00 93.31 81 LEU A C 1
ATOM 598 O O . LEU A 1 81 ? 2.442 3.324 11.831 1.00 93.31 81 LEU A O 1
ATOM 602 N N . ASP A 1 82 ? 2.125 5.238 12.961 1.00 91.75 82 ASP A N 1
ATOM 603 C CA . ASP A 1 82 ? 3.053 6.009 12.132 1.00 91.75 82 ASP A CA 1
ATOM 604 C C . ASP A 1 82 ? 4.493 5.855 12.623 1.00 91.75 82 ASP A C 1
ATOM 606 O O . ASP A 1 82 ? 4.873 6.432 13.643 1.00 91.75 82 ASP A O 1
ATOM 610 N N . LEU A 1 83 ? 5.288 5.073 11.889 1.00 89.69 83 LEU A N 1
ATOM 611 C CA . LEU A 1 83 ? 6.698 4.817 12.179 1.00 89.69 83 LEU A CA 1
ATOM 612 C C . LE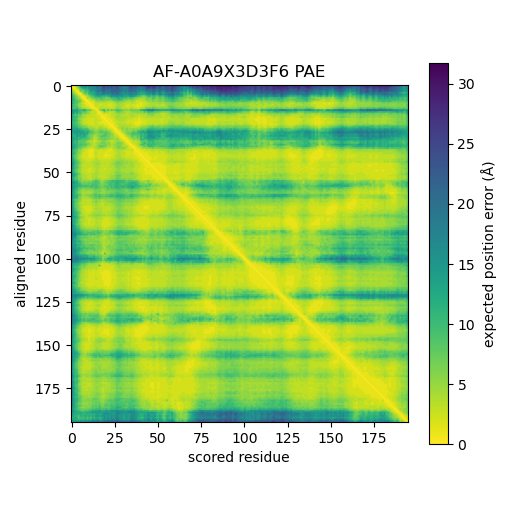U A 1 83 ? 7.649 5.799 11.485 1.00 89.69 83 LEU A C 1
ATOM 614 O O . LEU A 1 83 ? 8.850 5.738 11.724 1.00 89.69 83 LEU A O 1
ATOM 618 N N . ARG A 1 84 ? 7.146 6.704 10.640 1.00 87.38 84 ARG A N 1
ATOM 619 C CA . ARG A 1 84 ? 7.981 7.652 9.878 1.00 87.38 84 ARG A CA 1
ATOM 620 C C . ARG A 1 84 ? 8.534 8.781 10.742 1.00 87.38 84 ARG A C 1
ATOM 622 O O . ARG A 1 84 ? 9.542 9.389 10.401 1.00 87.38 84 ARG A O 1
ATOM 629 N N . GLY A 1 85 ? 7.839 9.096 11.833 1.00 81.31 85 GLY A N 1
ATOM 630 C CA . GLY A 1 85 ? 8.256 10.141 12.757 1.00 81.31 85 GLY A CA 1
ATOM 631 C C . GLY A 1 85 ? 9.539 9.770 13.497 1.00 81.31 85 GLY A C 1
ATOM 632 O O . GLY A 1 85 ? 9.755 8.611 13.858 1.00 81.31 85 GLY A O 1
ATOM 633 N N . GLU A 1 86 ? 10.362 10.771 13.793 1.00 79.19 86 GLU A N 1
ATOM 634 C CA . GLU A 1 86 ? 11.548 10.587 14.626 1.00 79.19 86 GLU A CA 1
ATOM 635 C C . GLU A 1 86 ? 11.171 9.961 15.983 1.00 79.19 86 GLU A C 1
ATOM 637 O O . GLU A 1 86 ? 10.155 10.301 16.604 1.00 79.19 86 GLU A O 1
ATOM 642 N N . GLY A 1 87 ? 11.944 8.957 16.405 1.00 80.81 87 GLY A N 1
ATOM 643 C CA . GLY A 1 87 ? 11.704 8.208 17.641 1.00 80.81 87 GLY A CA 1
ATOM 644 C C . GLY A 1 87 ? 10.414 7.375 17.668 1.00 80.81 87 GLY A C 1
ATOM 645 O O . GLY A 1 87 ? 10.103 6.792 18.705 1.00 80.81 87 GLY A O 1
ATOM 646 N N . ALA A 1 88 ? 9.647 7.277 16.574 1.00 85.25 88 ALA A N 1
ATOM 647 C CA . ALA A 1 88 ? 8.367 6.568 16.577 1.00 85.25 88 ALA A CA 1
ATOM 648 C C . ALA A 1 88 ? 8.496 5.073 16.862 1.00 85.25 88 ALA A C 1
ATOM 650 O O . ALA A 1 88 ? 7.779 4.551 17.713 1.00 85.25 88 ALA A O 1
ATOM 651 N N . ALA A 1 89 ? 9.460 4.415 16.222 1.00 83.94 89 ALA A N 1
ATOM 652 C CA . ALA A 1 89 ? 9.788 3.024 16.511 1.00 83.94 89 ALA A CA 1
ATOM 653 C C . ALA A 1 89 ? 10.230 2.835 17.976 1.00 83.94 89 ALA A C 1
ATOM 655 O O . ALA A 1 89 ? 9.823 1.880 18.630 1.00 83.94 89 ALA A O 1
ATOM 656 N N . MET A 1 90 ? 10.975 3.787 18.546 1.00 83.94 90 MET A N 1
ATOM 657 C CA . MET A 1 90 ? 11.456 3.688 19.931 1.00 83.94 90 MET A CA 1
ATOM 658 C C . MET A 1 90 ? 10.323 3.746 20.958 1.00 83.94 90 MET A C 1
ATOM 660 O O . MET A 1 90 ? 10.434 3.131 22.014 1.00 83.94 90 MET A O 1
ATOM 664 N N . ARG A 1 91 ? 9.206 4.420 20.646 1.00 84.81 91 ARG A N 1
ATOM 665 C CA . ARG A 1 91 ? 8.024 4.452 21.527 1.00 84.81 91 ARG A CA 1
ATOM 666 C C . ARG A 1 91 ? 7.366 3.085 21.707 1.00 84.81 91 ARG A C 1
ATOM 668 O O . ARG A 1 91 ? 6.688 2.888 22.707 1.00 84.81 91 ARG A O 1
ATOM 675 N N . ILE A 1 92 ? 7.581 2.158 20.773 1.00 83.06 92 ILE A N 1
ATOM 676 C CA . ILE A 1 92 ? 7.145 0.759 20.888 1.00 83.06 92 ILE A CA 1
ATOM 677 C C . ILE A 1 92 ? 8.300 -0.183 21.268 1.00 83.06 92 ILE A C 1
ATOM 679 O O . ILE A 1 92 ? 8.160 -1.394 21.169 1.00 83.06 92 ILE A O 1
ATOM 683 N N . GLY A 1 93 ? 9.458 0.354 21.672 1.00 83.12 93 GLY A N 1
ATOM 684 C CA . GLY A 1 93 ? 10.652 -0.431 22.005 1.00 83.12 93 GLY A CA 1
ATOM 685 C C . GLY A 1 93 ? 11.441 -0.948 20.795 1.00 83.12 93 GLY A C 1
ATOM 686 O O . GLY A 1 93 ? 12.389 -1.714 20.965 1.00 83.12 93 GLY A O 1
ATOM 687 N N . ALA A 1 94 ? 11.086 -0.533 19.577 1.00 84.56 94 ALA A N 1
ATOM 688 C CA . ALA A 1 94 ? 11.781 -0.912 18.354 1.00 84.56 94 ALA A CA 1
ATOM 689 C C . ALA A 1 94 ? 12.939 0.039 18.018 1.00 84.56 94 ALA A C 1
ATOM 691 O O . ALA A 1 94 ? 12.973 1.207 18.409 1.00 84.56 94 ALA A O 1
ATOM 692 N N . LEU A 1 95 ? 13.892 -0.453 17.224 1.00 83.94 95 LEU A N 1
ATOM 693 C CA . LEU A 1 95 ? 14.965 0.382 16.684 1.00 83.94 95 LEU A CA 1
ATOM 694 C C . LEU A 1 95 ? 14.420 1.330 15.599 1.00 83.94 95 LEU A C 1
ATOM 696 O O . LEU A 1 95 ? 13.554 0.911 14.829 1.00 83.94 95 LEU A O 1
ATOM 700 N N . PRO A 1 96 ? 14.962 2.558 15.453 1.00 77.19 96 PRO A N 1
ATOM 701 C CA . PRO A 1 96 ? 14.551 3.505 14.406 1.00 77.19 96 PRO A CA 1
ATOM 702 C C . PRO A 1 96 ? 14.568 2.921 12.989 1.00 77.19 96 PRO A C 1
ATOM 704 O O . PRO A 1 96 ? 13.716 3.247 12.165 1.00 77.19 96 PRO A O 1
ATOM 707 N N . SER A 1 97 ? 15.499 2.004 12.721 1.00 79.50 97 SER A N 1
ATOM 708 C CA . SER A 1 97 ? 15.629 1.324 11.434 1.00 79.50 97 SER A CA 1
ATOM 709 C C . SER A 1 97 ? 14.421 0.462 11.061 1.00 79.50 97 SER A C 1
ATOM 711 O O . SER A 1 97 ? 14.260 0.168 9.885 1.00 79.50 97 SER A O 1
ATOM 713 N N . LEU A 1 98 ? 13.512 0.125 11.988 1.00 82.06 98 LEU A N 1
ATOM 714 C CA . LEU A 1 98 ? 12.256 -0.564 11.656 1.00 82.06 98 LEU A CA 1
ATOM 715 C C . LEU A 1 98 ? 11.454 0.180 10.567 1.00 82.06 98 LEU A C 1
ATOM 717 O O . LEU A 1 98 ? 10.806 -0.450 9.727 1.00 82.06 98 LEU A O 1
ATOM 721 N N . ALA A 1 99 ? 11.532 1.514 10.556 1.00 73.62 99 ALA A N 1
ATOM 722 C CA . ALA A 1 99 ? 10.837 2.364 9.597 1.00 73.62 99 ALA A CA 1
ATOM 723 C C . ALA A 1 99 ? 11.485 2.398 8.198 1.00 73.62 99 ALA A C 1
ATOM 725 O O . ALA A 1 99 ? 10.849 2.880 7.259 1.00 73.62 99 ALA A O 1
ATOM 726 N N . THR A 1 100 ? 12.711 1.884 8.032 1.00 70.88 100 THR A N 1
ATOM 727 C CA . THR A 1 100 ? 13.526 2.015 6.810 1.00 70.88 100 THR A CA 1
ATOM 728 C C . THR A 1 100 ? 13.731 0.682 6.081 1.00 70.88 100 THR A C 1
ATOM 730 O O . THR A 1 100 ? 13.524 -0.395 6.643 1.00 70.88 100 THR A O 1
ATOM 733 N N . GLY A 1 101 ? 14.114 0.749 4.799 1.00 67.06 101 GLY A N 1
ATOM 734 C CA . GLY A 1 101 ? 14.297 -0.412 3.914 1.00 67.06 101 GLY A CA 1
ATOM 735 C C . GLY A 1 101 ? 15.276 -1.477 4.415 1.00 67.06 101 GLY A C 1
ATOM 736 O O . GLY A 1 101 ? 15.037 -2.663 4.198 1.00 67.06 101 GLY A O 1
ATOM 737 N N . ASP A 1 102 ? 16.315 -1.067 5.144 1.00 70.12 102 ASP A N 1
ATOM 738 C CA . ASP A 1 102 ? 17.470 -1.913 5.478 1.00 70.12 102 ASP A CA 1
ATOM 739 C C . ASP A 1 102 ? 17.270 -2.816 6.710 1.00 70.12 102 ASP A C 1
ATOM 741 O O . ASP A 1 102 ? 18.179 -3.544 7.115 1.00 70.12 102 ASP A O 1
ATOM 745 N N . TYR A 1 103 ? 16.091 -2.797 7.343 1.00 77.25 103 TYR A N 1
ATOM 746 C CA . TYR A 1 103 ? 15.824 -3.663 8.493 1.00 77.25 103 TYR A CA 1
ATOM 747 C C . TYR A 1 103 ? 15.566 -5.117 8.067 1.00 77.25 103 TYR A C 1
ATOM 749 O O . TYR A 1 103 ? 14.790 -5.347 7.133 1.00 77.25 103 TYR A O 1
ATOM 757 N N . PRO A 1 104 ? 16.125 -6.126 8.770 1.00 84.31 104 PRO A N 1
ATOM 758 C CA . PRO A 1 104 ? 15.933 -7.526 8.408 1.00 84.31 104 PRO A CA 1
ATOM 759 C C . PRO A 1 104 ? 14.453 -7.894 8.290 1.00 84.31 104 PRO A C 1
ATOM 761 O O . PRO A 1 104 ? 13.678 -7.709 9.231 1.00 84.31 104 PRO A O 1
ATOM 764 N N . ARG A 1 105 ? 14.067 -8.464 7.141 1.00 87.25 105 ARG A N 1
ATOM 765 C CA . ARG A 1 105 ? 12.666 -8.772 6.818 1.00 87.25 105 ARG A CA 1
ATOM 766 C C . ARG A 1 105 ? 11.985 -9.586 7.915 1.00 87.25 105 ARG A C 1
ATOM 768 O O . ARG A 1 105 ? 10.930 -9.176 8.384 1.00 87.25 105 ARG A O 1
ATOM 775 N N . VAL A 1 106 ? 12.623 -10.659 8.384 1.00 87.69 106 VAL A N 1
ATOM 776 C CA . VAL A 1 106 ? 12.108 -11.513 9.471 1.00 87.69 106 VAL A CA 1
ATOM 777 C C . VAL A 1 106 ? 11.751 -10.685 10.709 1.00 87.69 106 VAL A C 1
ATOM 779 O O . VAL A 1 106 ? 10.651 -10.816 11.238 1.00 87.69 106 VAL A O 1
ATOM 782 N N . ARG A 1 107 ? 12.612 -9.737 11.099 1.00 89.12 107 ARG A N 1
ATOM 783 C CA . ARG A 1 107 ? 12.358 -8.862 12.250 1.00 89.12 107 ARG A CA 1
ATOM 784 C C . ARG A 1 107 ? 11.228 -7.869 12.001 1.00 89.12 107 ARG A C 1
ATOM 786 O O . ARG A 1 107 ? 10.442 -7.613 12.901 1.00 89.12 107 ARG A O 1
ATOM 793 N N . THR A 1 108 ? 11.101 -7.314 10.791 1.00 90.75 108 THR A N 1
ATOM 794 C CA . THR A 1 108 ? 9.944 -6.446 10.477 1.00 90.75 108 THR A CA 1
ATOM 795 C C . THR A 1 108 ? 8.614 -7.199 10.582 1.00 90.75 108 THR A C 1
ATOM 797 O O . THR A 1 108 ? 7.604 -6.605 10.942 1.00 90.75 108 THR A O 1
ATOM 800 N N . GLN A 1 109 ? 8.610 -8.500 10.281 1.00 92.69 109 GLN A N 1
ATOM 801 C CA . GLN A 1 109 ? 7.429 -9.360 10.379 1.00 92.69 109 GLN A CA 1
ATOM 802 C C . GLN A 1 109 ? 7.128 -9.727 11.838 1.00 92.69 109 GLN A C 1
ATOM 804 O O . GLN A 1 109 ? 5.972 -9.721 12.244 1.00 92.69 109 GLN A O 1
ATOM 809 N N . GLU A 1 110 ? 8.160 -9.996 12.646 1.00 92.50 110 GLU A N 1
ATOM 810 C CA . GLU A 1 110 ? 8.027 -10.157 14.104 1.00 92.50 110 GLU A CA 1
ATOM 811 C C . GLU A 1 110 ? 7.405 -8.918 14.749 1.00 92.50 110 GLU A C 1
ATOM 813 O O . GLU A 1 110 ? 6.434 -9.042 15.488 1.00 92.50 110 GLU A O 1
ATOM 818 N N . TRP A 1 111 ? 7.892 -7.726 14.397 1.00 93.12 111 TRP A N 1
ATOM 819 C CA . TRP A 1 111 ? 7.310 -6.473 14.874 1.00 93.12 111 TRP A CA 1
ATOM 820 C C . TRP A 1 111 ? 5.868 -6.275 14.417 1.00 93.12 111 TRP A C 1
ATOM 822 O O . TRP A 1 111 ? 5.040 -5.857 15.218 1.00 93.12 111 TRP A O 1
ATOM 832 N N . ALA A 1 112 ? 5.538 -6.588 13.162 1.00 93.62 112 ALA A N 1
ATOM 833 C CA . ALA A 1 112 ? 4.157 -6.497 12.693 1.00 93.62 112 ALA A CA 1
ATOM 834 C C . ALA A 1 112 ? 3.213 -7.415 13.476 1.00 93.62 112 ALA A C 1
ATOM 836 O O . ALA A 1 112 ? 2.125 -6.981 13.844 1.00 93.62 112 ALA A O 1
ATOM 837 N N . ARG A 1 113 ? 3.642 -8.646 13.785 1.00 93.81 113 ARG A N 1
ATOM 838 C CA . ARG A 1 113 ? 2.881 -9.557 14.652 1.00 93.81 113 ARG A CA 1
ATOM 839 C C . ARG A 1 113 ? 2.717 -9.000 16.060 1.00 93.81 113 ARG A C 1
ATOM 841 O O . ARG A 1 113 ? 1.588 -8.906 16.516 1.00 93.81 113 ARG A O 1
ATOM 848 N N . ALA A 1 114 ? 3.803 -8.555 16.692 1.00 93.56 114 ALA A N 1
ATOM 849 C CA . ALA A 1 114 ? 3.750 -7.986 18.037 1.00 93.56 114 ALA A CA 1
ATOM 850 C C . ALA A 1 114 ? 2.825 -6.758 18.106 1.00 93.56 114 ALA A C 1
ATOM 852 O O . ALA A 1 114 ? 1.980 -6.670 18.981 1.00 93.56 114 ALA A O 1
ATOM 853 N N . ILE A 1 115 ? 2.895 -5.835 17.139 1.00 93.56 115 ILE A N 1
ATOM 854 C CA . ILE A 1 115 ? 1.993 -4.669 17.099 1.00 93.56 115 ILE A CA 1
ATOM 855 C C . ILE A 1 115 ? 0.533 -5.111 16.921 1.00 93.56 115 ILE A C 1
ATOM 857 O O . ILE A 1 115 ? -0.354 -4.558 17.572 1.00 93.56 115 ILE A O 1
ATOM 861 N N . PHE A 1 116 ? 0.283 -6.076 16.033 1.00 94.00 116 PHE A N 1
ATOM 862 C CA . PHE A 1 116 ? -1.057 -6.598 15.768 1.00 94.00 116 PHE A CA 1
ATOM 863 C C . PHE A 1 116 ? -1.651 -7.341 16.976 1.00 94.00 116 PHE A C 1
ATOM 865 O O . PHE A 1 116 ? -2.851 -7.247 17.215 1.00 94.00 116 PHE A O 1
ATOM 872 N N . GLU A 1 117 ? -0.832 -8.055 17.744 1.00 93.00 117 GLU A N 1
ATOM 873 C CA . GLU A 1 117 ? -1.269 -8.877 18.878 1.00 93.00 117 GLU A CA 1
ATOM 874 C C . GLU A 1 117 ? -1.342 -8.067 20.181 1.00 93.00 117 GLU A C 1
ATOM 876 O O . GLU A 1 117 ? -2.349 -8.128 20.885 1.00 93.00 117 GLU A O 1
ATOM 881 N N . ASP A 1 118 ? -0.329 -7.247 20.466 1.00 92.19 118 ASP A N 1
ATOM 882 C CA . ASP A 1 118 ? -0.209 -6.516 21.732 1.00 92.19 118 ASP A CA 1
ATOM 883 C C . ASP A 1 118 ? -1.000 -5.202 21.751 1.00 92.19 118 ASP A C 1
ATOM 885 O O . ASP A 1 118 ? -1.241 -4.645 22.822 1.00 92.19 118 ASP A O 1
ATOM 889 N N . GLN A 1 119 ? -1.390 -4.682 20.579 1.00 91.88 119 GLN A N 1
ATOM 890 C CA . GLN A 1 119 ? -2.153 -3.436 20.431 1.00 91.88 119 GLN A CA 1
ATOM 891 C C . GLN A 1 119 ? -1.560 -2.282 21.271 1.00 91.88 119 GLN A C 1
ATOM 893 O O . GLN A 1 119 ? -2.200 -1.762 22.190 1.00 91.88 119 GLN A O 1
ATOM 898 N N . PRO A 1 120 ? -0.326 -1.832 20.957 1.00 84.88 120 PRO A N 1
ATOM 899 C CA . PRO A 1 120 ? 0.481 -0.988 21.847 1.00 84.88 120 PRO A CA 1
ATOM 900 C C . PRO A 1 120 ? -0.059 0.439 22.048 1.00 84.88 120 PRO A C 1
ATOM 902 O O . PRO A 1 120 ? 0.505 1.219 22.817 1.00 84.88 120 PRO A O 1
ATOM 905 N N . VAL A 1 121 ? -1.137 0.819 21.357 1.00 83.12 121 VAL A N 1
ATOM 906 C CA . VAL A 1 121 ? -1.772 2.134 21.474 1.00 83.12 121 VAL A CA 1
ATOM 907 C C . VAL A 1 121 ? -3.068 1.993 22.265 1.00 83.12 121 VAL A C 1
ATOM 909 O O . VAL A 1 121 ? -4.069 1.474 21.776 1.00 83.12 121 VAL A O 1
ATOM 912 N N . ALA A 1 122 ? -3.073 2.502 23.498 1.00 78.56 122 ALA A N 1
ATOM 913 C CA . ALA A 1 122 ? -4.228 2.397 24.382 1.00 78.56 122 ALA A CA 1
ATOM 914 C C . ALA A 1 122 ? -5.518 2.927 23.727 1.00 78.56 122 ALA A C 1
ATOM 916 O O . ALA A 1 122 ? -5.558 4.041 23.197 1.00 78.56 122 ALA A O 1
ATOM 917 N N . ARG A 1 123 ? -6.599 2.142 23.843 1.00 81.06 123 ARG A N 1
ATOM 918 C CA . ARG A 1 123 ? -7.960 2.475 23.375 1.00 81.06 123 ARG A CA 1
ATOM 919 C C . ARG A 1 123 ? -8.100 2.668 21.860 1.00 81.06 123 ARG A C 1
ATOM 921 O O . ARG A 1 123 ? -9.109 3.223 21.426 1.00 81.06 123 ARG A O 1
ATOM 928 N N . ARG A 1 124 ? -7.125 2.242 21.052 1.00 85.94 124 ARG A N 1
ATOM 929 C CA . ARG A 1 124 ? -7.244 2.251 19.592 1.00 85.94 124 ARG A CA 1
ATOM 930 C C . ARG A 1 124 ? -6.702 0.965 19.011 1.00 85.94 124 ARG A C 1
ATOM 932 O O . ARG A 1 124 ? -5.552 0.618 19.239 1.00 85.94 124 ARG A O 1
ATOM 939 N N . GLU A 1 125 ? -7.528 0.313 18.212 1.00 92.06 125 GLU A N 1
ATOM 940 C CA . GLU A 1 125 ? -7.099 -0.860 17.476 1.00 92.06 125 GLU A CA 1
ATOM 941 C C . GLU A 1 125 ? -6.239 -0.440 16.280 1.00 92.06 125 GLU A C 1
ATOM 943 O O . GLU A 1 125 ? -6.703 0.234 15.359 1.00 92.06 125 GLU A O 1
ATOM 948 N N . VAL A 1 126 ? -4.963 -0.804 16.317 1.00 94.19 126 VAL A N 1
ATOM 949 C CA . VAL A 1 126 ? -3.999 -0.565 15.251 1.00 94.19 126 VAL A CA 1
ATOM 950 C C . VAL A 1 126 ? -4.193 -1.628 14.174 1.00 94.19 126 VAL A C 1
ATOM 952 O O . VAL A 1 126 ? -3.968 -2.817 14.393 1.00 94.19 126 VAL A O 1
ATOM 955 N N . ARG A 1 127 ? -4.581 -1.176 12.981 1.00 95.38 127 ARG A N 1
ATOM 956 C CA . ARG A 1 127 ? -4.879 -1.998 11.799 1.00 95.38 127 ARG A CA 1
ATOM 957 C C . ARG A 1 127 ? -3.844 -1.817 10.691 1.00 95.38 127 ARG A C 1
ATOM 959 O O . ARG A 1 127 ? -4.132 -2.006 9.514 1.00 95.38 127 ARG A O 1
ATOM 966 N N . GLY A 1 128 ? -2.637 -1.395 11.047 1.00 95.19 128 GLY A N 1
ATOM 967 C CA . GLY A 1 128 ? -1.565 -1.241 10.080 1.00 95.19 128 GLY A CA 1
ATOM 968 C C . GLY A 1 128 ? -0.442 -0.332 10.533 1.00 95.19 128 GLY A C 1
ATOM 969 O O . GLY A 1 128 ? -0.459 0.243 11.623 1.00 95.19 128 GLY A O 1
ATOM 970 N N . VAL A 1 129 ? 0.532 -0.176 9.647 1.00 94.88 129 VAL A N 1
ATOM 971 C CA . VAL A 1 129 ? 1.734 0.626 9.864 1.00 94.88 129 VAL A CA 1
ATOM 972 C C . VAL A 1 129 ? 1.937 1.585 8.702 1.00 94.88 129 VAL A C 1
ATOM 974 O O . VAL A 1 129 ? 1.860 1.193 7.537 1.00 94.88 129 VAL A O 1
ATOM 977 N N . TYR A 1 130 ? 2.261 2.834 9.032 1.00 93.19 130 TYR A N 1
ATOM 978 C CA . TYR A 1 130 ? 2.754 3.829 8.090 1.00 93.19 130 TYR A CA 1
ATOM 979 C C . TYR A 1 130 ? 4.281 3.872 8.139 1.00 93.19 130 TYR A C 1
ATOM 981 O O . TYR A 1 130 ? 4.862 4.171 9.181 1.00 93.19 130 TYR A O 1
ATOM 989 N N . TYR A 1 131 ? 4.935 3.586 7.015 1.00 90.69 131 TYR A N 1
ATOM 990 C CA . TYR A 1 131 ? 6.387 3.504 6.906 1.00 90.69 131 TYR A CA 1
ATOM 991 C C . TYR A 1 131 ? 6.913 4.162 5.620 1.00 90.69 131 TYR A C 1
ATOM 993 O O . TYR A 1 131 ? 6.146 4.644 4.776 1.00 90.69 131 TYR A O 1
ATOM 1001 N N . HIS A 1 132 ? 8.241 4.209 5.496 1.00 87.75 132 HIS A N 1
ATOM 1002 C CA . HIS A 1 132 ? 8.920 4.615 4.272 1.00 87.75 132 HIS A CA 1
ATOM 1003 C C . HIS A 1 132 ? 9.180 3.406 3.368 1.00 87.75 132 HIS A C 1
ATOM 1005 O O . HIS A 1 132 ? 9.794 2.416 3.783 1.00 87.75 132 HIS A O 1
ATOM 1011 N N . ALA A 1 133 ? 8.724 3.513 2.121 1.00 81.94 133 ALA A N 1
ATOM 1012 C CA . ALA A 1 133 ? 9.031 2.573 1.049 1.00 81.94 133 ALA A CA 1
ATOM 1013 C C . ALA A 1 133 ? 10.548 2.377 0.918 1.00 81.94 133 ALA A C 1
ATOM 1015 O O . ALA A 1 133 ? 11.311 3.340 1.012 1.00 81.94 133 ALA A O 1
ATOM 1016 N N . ALA A 1 134 ? 10.984 1.139 0.699 1.00 76.19 134 ALA A N 1
ATOM 1017 C CA . ALA A 1 134 ? 12.398 0.785 0.663 1.00 76.19 134 ALA A CA 1
ATOM 1018 C C . ALA A 1 134 ? 13.116 1.406 -0.543 1.00 76.19 134 ALA A C 1
ATOM 1020 O O . ALA A 1 134 ? 14.249 1.857 -0.410 1.00 76.19 134 ALA A O 1
ATOM 1021 N N . HIS A 1 135 ? 12.448 1.471 -1.699 1.00 74.44 135 HIS A N 1
ATOM 1022 C CA . HIS A 1 135 ? 13.101 1.855 -2.957 1.00 74.44 135 HIS A CA 1
ATOM 1023 C C . HIS A 1 135 ? 12.987 3.341 -3.291 1.00 74.44 135 HIS A C 1
ATOM 1025 O O . HIS A 1 135 ? 13.896 3.911 -3.883 1.00 74.44 135 HIS A O 1
ATOM 1031 N N . SER A 1 136 ? 11.877 3.986 -2.922 1.00 75.44 136 SER A N 1
ATOM 1032 C CA . SER A 1 136 ? 11.629 5.389 -3.283 1.00 75.44 136 SER A CA 1
ATOM 1033 C C . SER A 1 136 ? 11.642 6.342 -2.085 1.00 75.44 136 SER A C 1
ATOM 1035 O O . SER A 1 136 ? 11.350 7.524 -2.257 1.00 75.44 136 SER A O 1
ATOM 1037 N N . ASN A 1 137 ? 11.833 5.827 -0.863 1.00 77.25 137 ASN A N 1
ATOM 1038 C CA . ASN A 1 137 ? 11.598 6.540 0.403 1.00 77.25 137 ASN A CA 1
ATOM 1039 C C . ASN A 1 137 ? 10.194 7.187 0.516 1.00 77.25 137 ASN A C 1
ATOM 1041 O O . ASN A 1 137 ? 9.933 8.056 1.353 1.00 77.25 137 ASN A O 1
ATOM 1045 N N . GLY A 1 138 ? 9.274 6.770 -0.358 1.00 84.00 138 GLY A N 1
ATOM 1046 C CA . GLY A 1 138 ? 7.928 7.302 -0.477 1.00 84.00 138 GLY A CA 1
ATOM 1047 C C . GLY A 1 138 ? 7.020 6.829 0.649 1.00 84.00 138 GLY A C 1
ATOM 1048 O O . GLY A 1 138 ? 7.357 5.957 1.448 1.00 84.00 138 GLY A O 1
ATOM 1049 N N . ARG A 1 139 ? 5.827 7.415 0.708 1.00 90.25 139 ARG A N 1
ATOM 1050 C CA . ARG A 1 139 ? 4.810 7.079 1.708 1.00 90.25 139 ARG A CA 1
ATOM 1051 C C . ARG A 1 139 ? 4.231 5.693 1.392 1.00 90.25 139 ARG A C 1
ATOM 1053 O O . ARG A 1 139 ? 3.676 5.531 0.309 1.00 90.25 139 ARG A O 1
ATOM 1060 N N . ALA A 1 140 ? 4.309 4.743 2.324 1.00 92.62 140 ALA A N 1
ATOM 1061 C CA . ALA A 1 140 ? 3.731 3.406 2.172 1.00 92.62 140 ALA A CA 1
ATOM 1062 C C . ALA A 1 140 ? 2.967 2.958 3.426 1.00 92.62 140 ALA A C 1
ATOM 1064 O O . ALA A 1 140 ? 3.325 3.308 4.549 1.00 92.62 140 ALA A O 1
ATOM 1065 N N . LEU A 1 141 ? 1.906 2.186 3.228 1.00 94.56 141 LEU A N 1
ATOM 1066 C CA . LEU A 1 141 ? 1.062 1.617 4.270 1.00 94.56 141 LEU A CA 1
ATOM 1067 C C . LEU A 1 141 ? 1.039 0.098 4.126 1.00 94.56 141 LEU A C 1
ATOM 1069 O O . LEU A 1 141 ? 0.883 -0.421 3.022 1.00 94.56 141 LEU A O 1
ATOM 1073 N N . ALA A 1 142 ? 1.157 -0.593 5.252 1.00 95.06 142 ALA A N 1
ATOM 1074 C CA . ALA A 1 142 ? 0.816 -2.002 5.385 1.00 95.06 142 ALA A CA 1
ATOM 1075 C C . ALA A 1 142 ? -0.463 -2.066 6.222 1.00 95.06 142 ALA A C 1
ATOM 1077 O O . ALA A 1 142 ? -0.425 -1.724 7.402 1.00 95.06 142 ALA A O 1
ATOM 1078 N N . LEU A 1 143 ? -1.590 -2.413 5.603 1.00 96.44 143 LEU A N 1
ATOM 1079 C CA . LEU A 1 143 ? -2.908 -2.468 6.238 1.00 96.44 143 LEU A CA 1
ATOM 1080 C C . LEU A 1 143 ? -3.265 -3.918 6.562 1.00 96.44 143 LEU A C 1
ATOM 1082 O O . LEU A 1 143 ? -3.147 -4.778 5.694 1.00 96.44 143 LEU A O 1
ATOM 1086 N N . TRP A 1 144 ? -3.696 -4.182 7.791 1.00 96.19 144 TRP A N 1
ATOM 1087 C CA . TRP A 1 144 ? -3.936 -5.520 8.332 1.00 96.19 144 TRP A CA 1
ATOM 1088 C C . TRP A 1 144 ? -5.417 -5.736 8.633 1.00 96.19 144 TRP A C 1
ATOM 1090 O O . TRP A 1 144 ? -5.990 -5.006 9.444 1.00 96.19 144 TRP A O 1
ATOM 1100 N N . ASN A 1 145 ? -6.011 -6.775 8.042 1.00 94.88 145 ASN A N 1
ATOM 1101 C CA . ASN A 1 145 ? -7.412 -7.159 8.236 1.00 94.88 145 ASN A CA 1
ATOM 1102 C C . ASN A 1 145 ? -8.368 -5.972 8.004 1.00 94.88 145 ASN A C 1
ATOM 1104 O O . ASN A 1 145 ? -9.181 -5.637 8.866 1.00 94.88 145 ASN A O 1
ATOM 1108 N N . THR A 1 146 ? -8.205 -5.286 6.868 1.00 94.50 146 THR A N 1
ATOM 1109 C CA . THR A 1 146 ? -8.984 -4.087 6.501 1.00 94.50 146 THR A CA 1
ATOM 1110 C C . THR A 1 146 ? -9.810 -4.292 5.232 1.00 94.50 146 THR A C 1
ATOM 1112 O O . THR A 1 146 ? -10.094 -3.318 4.537 1.00 94.50 146 THR A O 1
ATOM 1115 N N . ASP A 1 147 ? -10.153 -5.538 4.913 1.00 91.56 147 ASP A N 1
ATOM 1116 C CA . ASP A 1 147 ? -10.883 -5.949 3.709 1.00 91.56 147 ASP A CA 1
ATOM 1117 C C . ASP A 1 147 ? -12.196 -5.160 3.573 1.00 91.56 147 ASP A C 1
ATOM 1119 O O . ASP A 1 147 ? -12.445 -4.530 2.552 1.00 91.56 147 ASP A O 1
ATOM 1123 N N . ASP A 1 148 ? -12.961 -5.052 4.664 1.00 90.38 148 ASP A N 1
ATOM 1124 C CA . ASP A 1 148 ? -14.235 -4.314 4.693 1.00 90.38 148 ASP A CA 1
ATOM 1125 C C . ASP A 1 148 ? -14.073 -2.792 4.897 1.00 90.38 148 ASP A C 1
ATOM 1127 O O . ASP A 1 148 ? -15.052 -2.053 5.017 1.00 90.38 148 ASP A O 1
ATOM 1131 N N . HIS A 1 149 ? -12.834 -2.304 5.008 1.00 92.38 149 HIS A N 1
ATOM 1132 C CA . HIS A 1 149 ? -12.521 -0.914 5.372 1.00 92.38 149 HIS A CA 1
ATOM 1133 C C . HIS A 1 149 ? -11.862 -0.132 4.232 1.00 92.38 149 HIS A C 1
ATOM 1135 O O . HIS A 1 149 ? -11.577 1.058 4.388 1.00 92.38 149 HIS A O 1
ATOM 1141 N N . VAL A 1 150 ? -11.593 -0.778 3.097 1.00 94.19 150 VAL A N 1
ATOM 1142 C CA . VAL A 1 150 ? -10.924 -0.184 1.939 1.00 94.19 150 VAL A CA 1
ATOM 1143 C C . VAL A 1 150 ? -11.698 -0.543 0.682 1.00 94.19 150 VAL A C 1
ATOM 1145 O O . VAL A 1 150 ? -12.024 -1.700 0.457 1.00 94.19 150 VAL A O 1
ATOM 1148 N N . GLU A 1 151 ? -11.953 0.447 -0.166 1.00 93.25 151 GLU A N 1
ATOM 1149 C CA . GLU A 1 151 ? -12.593 0.228 -1.460 1.00 93.25 151 GLU A CA 1
ATOM 1150 C C . GLU A 1 151 ? -11.803 0.881 -2.593 1.00 93.25 151 GLU A C 1
ATOM 1152 O O . GLU A 1 151 ? -11.088 1.873 -2.401 1.00 93.25 151 GLU A O 1
ATOM 1157 N N . VAL A 1 152 ? -11.965 0.341 -3.802 1.00 94.00 152 VAL A N 1
ATOM 1158 C CA . VAL A 1 152 ? -11.482 0.989 -5.022 1.00 94.00 152 VAL A CA 1
ATOM 1159 C C . VAL A 1 152 ? -12.304 2.253 -5.264 1.00 94.00 152 VAL A C 1
ATOM 1161 O O . VAL A 1 152 ? -13.535 2.239 -5.268 1.00 94.00 152 VAL A O 1
ATOM 1164 N N . VAL A 1 153 ? -11.619 3.372 -5.487 1.00 93.94 153 VAL A N 1
ATOM 1165 C CA . VAL A 1 153 ? -12.253 4.651 -5.807 1.00 93.94 153 VAL A CA 1
ATOM 1166 C C . VAL A 1 153 ? -13.067 4.501 -7.090 1.00 93.94 153 VAL A C 1
ATOM 1168 O O . VAL A 1 153 ? -12.574 3.979 -8.084 1.00 93.94 153 VAL A O 1
ATOM 1171 N N . SER A 1 154 ? -14.296 5.006 -7.100 1.00 93.56 154 SER A N 1
ATOM 1172 C CA . SER A 1 154 ? -15.107 5.112 -8.316 1.00 93.56 154 SER A CA 1
ATOM 1173 C C . SER A 1 154 ? -15.060 6.540 -8.860 1.00 93.56 154 SER A C 1
ATOM 1175 O O . SER A 1 154 ? -15.082 7.502 -8.090 1.00 93.56 154 SER A O 1
ATOM 1177 N N . ALA A 1 155 ? -14.971 6.691 -10.182 1.00 90.62 155 ALA A N 1
ATOM 1178 C CA . ALA A 1 155 ? -15.164 7.980 -10.842 1.00 90.62 155 ALA A CA 1
ATOM 1179 C C . ALA A 1 155 ? -16.628 8.438 -10.749 1.00 90.62 155 ALA A C 1
ATOM 1181 O O . ALA A 1 155 ? -17.519 7.668 -10.394 1.00 90.62 155 ALA A O 1
ATOM 1182 N N . ALA A 1 156 ? -16.879 9.701 -11.106 1.00 90.19 156 ALA A N 1
ATOM 1183 C CA . ALA A 1 156 ? -18.225 10.277 -11.123 1.00 90.19 156 ALA A CA 1
ATOM 1184 C C . ALA A 1 156 ? -19.199 9.531 -12.058 1.00 90.19 156 ALA A C 1
ATOM 1186 O O . ALA A 1 156 ? -20.404 9.569 -11.837 1.00 90.19 156 ALA A O 1
ATOM 1187 N N . ASP A 1 157 ? -18.680 8.839 -13.075 1.00 91.75 157 ASP A N 1
ATOM 1188 C CA . ASP A 1 157 ? -19.433 7.991 -14.007 1.00 91.75 157 ASP A CA 1
ATOM 1189 C C . ASP A 1 157 ? -19.669 6.557 -13.481 1.00 91.75 157 ASP A C 1
ATOM 1191 O O . ASP A 1 157 ? -20.195 5.713 -14.204 1.00 91.75 157 ASP A O 1
ATOM 1195 N N . GLY A 1 158 ? -19.273 6.261 -12.237 1.00 89.00 158 GLY A N 1
ATOM 1196 C CA . GLY A 1 158 ? -19.409 4.945 -11.608 1.00 89.00 158 GLY A CA 1
ATOM 1197 C C . GLY A 1 158 ? -18.317 3.942 -11.987 1.00 89.00 158 GLY A C 1
ATOM 1198 O O . GLY A 1 158 ? -18.324 2.815 -11.496 1.00 89.00 158 GLY A O 1
ATOM 1199 N N . ARG A 1 159 ? -17.351 4.317 -12.833 1.00 89.56 159 ARG A N 1
ATOM 1200 C CA . ARG A 1 159 ? -16.273 3.413 -13.238 1.00 89.56 159 ARG A CA 1
ATOM 1201 C C . ARG A 1 159 ? -15.207 3.302 -12.148 1.00 89.56 159 ARG A C 1
ATOM 1203 O O . ARG A 1 159 ? -14.655 4.313 -11.706 1.00 89.56 159 ARG A O 1
ATOM 1210 N N . ALA A 1 160 ? -14.852 2.074 -11.775 1.00 91.00 160 ALA A N 1
ATOM 1211 C CA . ALA A 1 160 ? -13.759 1.810 -10.843 1.00 91.00 160 ALA A CA 1
ATOM 1212 C C . ALA A 1 160 ? -12.420 2.358 -11.374 1.00 91.00 160 ALA A C 1
ATOM 1214 O O . ALA A 1 160 ? -12.065 2.186 -12.545 1.00 91.00 160 ALA A O 1
ATOM 1215 N N . GLN A 1 161 ? -11.662 3.016 -10.500 1.00 92.56 161 GLN A N 1
ATOM 1216 C CA . GLN A 1 161 ? -10.308 3.513 -10.742 1.00 92.56 161 GLN A CA 1
ATOM 1217 C C . GLN A 1 161 ? -9.287 2.384 -10.556 1.00 92.56 161 GLN A C 1
ATOM 1219 O O . GLN A 1 161 ? -8.379 2.478 -9.732 1.00 92.56 161 GLN A O 1
ATOM 1224 N N . ASP A 1 162 ? -9.460 1.314 -11.327 1.00 91.00 162 ASP A N 1
ATOM 1225 C CA . ASP A 1 162 ? -8.559 0.169 -11.401 1.00 91.00 162 ASP A CA 1
ATOM 1226 C C . ASP A 1 162 ? -8.128 -0.046 -12.855 1.00 91.00 162 ASP A C 1
ATOM 1228 O O . ASP A 1 162 ? -8.945 -0.249 -13.760 1.00 91.00 162 ASP A O 1
ATOM 1232 N N . PHE A 1 163 ? -6.825 0.053 -13.089 1.00 89.88 163 PHE A N 1
ATOM 1233 C CA . PHE A 1 163 ? -6.244 0.191 -14.412 1.00 89.88 163 PHE A CA 1
ATOM 1234 C C . PHE A 1 163 ? -5.216 -0.901 -14.663 1.00 89.88 163 PHE A C 1
ATOM 1236 O O . PHE A 1 163 ? -4.266 -1.064 -13.899 1.00 89.88 163 PHE A O 1
ATOM 1243 N N . ALA A 1 164 ? -5.339 -1.586 -15.800 1.00 89.38 164 ALA A N 1
ATOM 1244 C CA . ALA A 1 164 ? -4.244 -2.400 -16.308 1.00 89.38 164 ALA A CA 1
ATOM 1245 C C . ALA A 1 164 ? -3.044 -1.494 -16.629 1.00 89.38 164 ALA A C 1
ATOM 1247 O O . ALA A 1 164 ? -3.202 -0.462 -17.298 1.00 89.38 164 ALA A O 1
ATOM 1248 N N . LEU A 1 165 ? -1.849 -1.876 -16.170 1.00 89.88 165 LEU A N 1
ATOM 1249 C CA . LEU A 1 165 ? -0.638 -1.068 -16.358 1.00 89.88 165 LEU A CA 1
ATOM 1250 C C . LEU A 1 165 ? -0.295 -0.874 -17.839 1.00 89.88 165 LEU A C 1
ATOM 1252 O O . LEU A 1 165 ? 0.211 0.177 -18.218 1.00 89.88 165 LEU A O 1
ATOM 1256 N N . ASN A 1 166 ? -0.618 -1.858 -18.679 1.00 89.06 166 ASN A N 1
ATOM 1257 C CA . ASN A 1 166 ? -0.387 -1.831 -20.123 1.00 89.06 166 ASN A CA 1
ATOM 1258 C C . ASN A 1 166 ? -1.469 -1.079 -20.923 1.00 89.06 166 ASN A C 1
ATOM 1260 O O . ASN A 1 166 ? -1.382 -1.015 -22.147 1.00 89.06 166 ASN A O 1
ATOM 1264 N N . SER A 1 167 ? -2.505 -0.537 -20.274 1.00 90.31 167 SER A N 1
ATOM 1265 C CA . SER A 1 167 ? -3.531 0.234 -20.980 1.00 90.31 167 SER A CA 1
ATOM 1266 C C . SER A 1 167 ? -2.935 1.512 -21.574 1.00 90.31 167 SER A C 1
ATOM 1268 O O . SER A 1 167 ? -2.101 2.164 -20.946 1.00 90.31 167 SER A O 1
ATOM 1270 N N . ALA A 1 168 ? -3.399 1.923 -22.758 1.00 89.75 168 ALA A N 1
ATOM 1271 C CA . ALA A 1 168 ? -2.877 3.107 -23.450 1.00 89.75 168 ALA A CA 1
ATOM 1272 C C . ALA A 1 168 ? -2.933 4.386 -22.593 1.00 89.75 168 ALA A C 1
ATOM 1274 O O . ALA A 1 168 ? -2.051 5.236 -22.673 1.00 89.75 168 ALA A O 1
ATOM 1275 N N . SER A 1 169 ? -3.945 4.507 -21.729 1.00 88.25 169 SER A N 1
ATOM 1276 C CA . SER A 1 169 ? -4.091 5.630 -20.802 1.00 88.25 169 SER A CA 1
ATOM 1277 C C . SER A 1 169 ? -3.137 5.580 -19.605 1.00 88.25 169 SER A C 1
ATOM 1279 O O . SER A 1 169 ? -2.861 6.623 -19.014 1.00 88.25 169 SER A O 1
ATOM 1281 N N . MET A 1 170 ? -2.675 4.396 -19.193 1.00 91.62 170 MET A N 1
ATOM 1282 C CA . MET A 1 170 ? -1.822 4.231 -18.011 1.00 91.62 170 MET A CA 1
ATOM 1283 C C . MET A 1 170 ? -0.344 4.100 -18.375 1.00 91.62 170 MET A C 1
ATOM 1285 O O . MET A 1 170 ? 0.508 4.588 -17.637 1.00 91.62 170 MET A O 1
ATOM 1289 N N . TRP A 1 171 ? -0.035 3.519 -19.533 1.00 93.00 171 TRP A N 1
ATOM 1290 C CA . TRP A 1 171 ? 1.333 3.221 -19.940 1.00 93.00 171 TRP A CA 1
ATOM 1291 C C . TRP A 1 171 ? 2.286 4.430 -19.911 1.00 93.00 171 TRP A C 1
ATOM 1293 O O . TRP A 1 171 ? 3.361 4.295 -19.331 1.00 93.00 171 TRP A O 1
ATOM 1303 N N . PRO A 1 172 ? 1.915 5.638 -20.390 1.00 94.44 172 PRO A N 1
ATOM 1304 C CA . PRO A 1 172 ? 2.792 6.806 -20.271 1.00 94.44 172 PRO A CA 1
ATOM 1305 C C . PRO A 1 172 ? 3.168 7.143 -18.819 1.00 94.44 172 PRO A C 1
ATOM 1307 O O . PRO A 1 172 ? 4.310 7.499 -18.545 1.00 94.44 172 PRO A O 1
ATOM 1310 N N . ARG A 1 173 ? 2.233 6.964 -17.874 1.00 94.50 173 ARG A N 1
ATOM 1311 C CA . ARG A 1 173 ? 2.457 7.199 -16.436 1.00 94.50 173 ARG A CA 1
ATOM 1312 C C . ARG A 1 173 ? 3.347 6.124 -15.814 1.00 94.50 173 ARG A C 1
ATOM 1314 O O . ARG A 1 173 ? 4.116 6.412 -14.905 1.00 94.50 173 ARG A O 1
ATOM 1321 N N . VAL A 1 174 ? 3.252 4.888 -16.307 1.00 93.12 174 VAL A N 1
ATOM 1322 C CA . VAL A 1 174 ? 4.139 3.781 -15.916 1.00 93.12 174 VAL A CA 1
ATOM 1323 C C . VAL A 1 174 ? 5.568 4.045 -16.387 1.00 93.12 174 VAL A C 1
ATOM 1325 O O . VAL A 1 174 ? 6.501 3.884 -15.605 1.00 93.12 174 VAL A O 1
ATOM 1328 N N . VAL A 1 175 ? 5.739 4.504 -17.630 1.00 93.81 175 VAL A N 1
ATOM 1329 C CA . VAL A 1 175 ? 7.049 4.900 -18.169 1.00 93.81 175 VAL A CA 1
ATOM 1330 C C . VAL A 1 175 ? 7.647 6.047 -17.357 1.00 93.81 175 VAL A C 1
ATOM 1332 O O . VAL A 1 175 ? 8.795 5.953 -16.936 1.00 93.81 175 VAL A O 1
ATOM 1335 N N . GLU A 1 176 ? 6.869 7.091 -17.070 1.00 93.88 176 GLU A N 1
ATOM 1336 C CA . GLU A 1 176 ? 7.314 8.216 -16.238 1.00 93.88 176 GLU A CA 1
ATOM 1337 C C . GLU A 1 176 ? 7.741 7.761 -14.832 1.00 93.88 176 GLU A C 1
ATOM 1339 O O . GLU A 1 176 ? 8.818 8.127 -14.356 1.00 93.88 176 GLU A O 1
ATOM 1344 N N . ALA A 1 177 ? 6.943 6.902 -14.191 1.00 92.62 177 ALA A N 1
ATOM 1345 C CA . ALA A 1 177 ? 7.276 6.309 -12.901 1.00 92.62 177 ALA A CA 1
ATOM 1346 C C . ALA A 1 177 ? 8.594 5.517 -12.955 1.00 92.62 177 ALA A C 1
ATOM 1348 O O . ALA A 1 177 ? 9.458 5.724 -12.103 1.00 92.62 177 ALA A O 1
ATOM 1349 N N . ALA A 1 178 ? 8.785 4.659 -13.962 1.00 91.75 178 ALA A N 1
ATOM 1350 C CA . ALA A 1 178 ? 10.014 3.887 -14.134 1.00 91.75 178 ALA A CA 1
ATOM 1351 C C . ALA A 1 178 ? 11.239 4.791 -14.346 1.00 91.75 178 ALA A C 1
ATOM 1353 O O . ALA A 1 178 ? 12.252 4.621 -13.667 1.00 91.75 178 ALA A O 1
ATOM 1354 N N . VAL A 1 179 ? 11.122 5.807 -15.207 1.00 91.56 179 VAL A N 1
ATOM 1355 C CA . VAL A 1 179 ? 12.190 6.785 -15.468 1.00 91.56 179 VAL A CA 1
ATOM 1356 C C . VAL A 1 179 ? 12.561 7.551 -14.200 1.00 91.56 179 VAL A C 1
ATOM 1358 O O . VAL A 1 179 ? 13.747 7.710 -13.917 1.00 91.56 179 VAL A O 1
ATOM 1361 N N . SER A 1 180 ? 11.579 7.967 -13.392 1.00 90.44 180 SER A N 1
ATOM 1362 C CA . SER A 1 180 ? 11.838 8.664 -12.121 1.00 90.44 180 SER A CA 1
ATOM 1363 C C . SER A 1 180 ? 12.632 7.824 -11.111 1.00 90.44 180 SER A C 1
ATOM 1365 O O . SER A 1 180 ? 13.296 8.371 -10.234 1.00 90.44 180 SER A O 1
ATOM 1367 N N . LEU A 1 181 ? 12.590 6.497 -11.260 1.00 87.75 181 LEU A N 1
ATOM 1368 C CA . LEU A 1 181 ? 13.312 5.527 -10.440 1.00 87.75 181 LEU A CA 1
ATOM 1369 C C . LEU A 1 181 ? 14.612 5.044 -11.108 1.00 87.75 181 LEU A C 1
ATOM 1371 O O . LEU A 1 181 ? 15.273 4.153 -10.582 1.00 87.75 181 LEU A O 1
ATOM 1375 N N . GLY A 1 182 ? 14.975 5.597 -12.272 1.00 89.00 182 GLY A N 1
ATOM 1376 C CA . GLY A 1 182 ? 16.154 5.181 -13.034 1.00 89.00 182 GLY A CA 1
ATOM 1377 C C . GLY A 1 182 ? 16.044 3.772 -13.631 1.00 89.00 182 GLY A C 1
ATOM 1378 O O . GLY A 1 182 ? 17.069 3.135 -13.872 1.00 89.00 182 GLY A O 1
ATOM 1379 N N . MET A 1 183 ? 14.824 3.272 -13.849 1.00 89.69 183 MET A N 1
ATOM 1380 C CA . MET A 1 183 ? 14.556 1.934 -14.381 1.00 89.69 183 MET A CA 1
ATOM 1381 C C . MET A 1 183 ? 14.129 1.970 -15.850 1.00 89.69 183 MET A C 1
ATOM 1383 O O . MET A 1 183 ? 13.439 2.887 -16.297 1.00 89.69 183 MET A O 1
ATOM 1387 N N . GLN A 1 184 ? 14.484 0.916 -16.586 1.00 90.75 184 GLN A N 1
ATOM 1388 C CA . GLN A 1 184 ? 13.858 0.611 -17.875 1.00 90.75 184 GLN A CA 1
ATOM 1389 C C . GLN A 1 184 ? 12.537 -0.129 -17.647 1.00 90.75 184 GLN A C 1
ATOM 1391 O O . GLN A 1 184 ? 12.391 -0.843 -16.653 1.00 90.75 184 GLN A O 1
ATOM 1396 N N . VAL A 1 185 ? 11.571 0.026 -18.551 1.00 92.25 185 VAL A N 1
ATOM 1397 C CA . VAL A 1 185 ? 10.285 -0.668 -18.458 1.00 92.25 185 VAL A CA 1
ATOM 1398 C C . VAL A 1 185 ? 9.838 -1.169 -19.821 1.00 92.25 185 VAL A C 1
ATOM 1400 O O . VAL A 1 185 ? 9.809 -0.412 -20.788 1.00 92.25 185 VAL A O 1
ATOM 1403 N N . ASP A 1 186 ? 9.457 -2.442 -19.868 1.00 90.94 186 ASP A N 1
ATOM 1404 C CA . ASP A 1 186 ? 9.042 -3.130 -21.084 1.00 90.94 186 ASP A CA 1
ATOM 1405 C C . ASP A 1 186 ? 7.760 -3.926 -20.836 1.00 90.94 186 ASP A C 1
ATOM 1407 O O . ASP A 1 186 ? 7.538 -4.489 -19.757 1.00 90.94 186 ASP A O 1
ATOM 1411 N N . LEU A 1 187 ? 6.908 -3.996 -21.860 1.00 89.06 187 LEU A N 1
ATOM 1412 C CA . LEU A 1 187 ? 5.761 -4.898 -21.868 1.00 89.06 187 LEU A CA 1
ATOM 1413 C C . LEU A 1 187 ? 6.222 -6.300 -22.253 1.00 89.06 187 LEU A C 1
ATOM 1415 O O . LEU A 1 187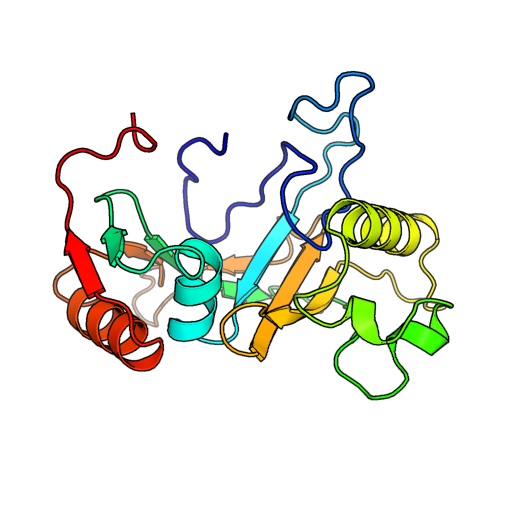 ? 6.885 -6.486 -23.271 1.00 89.06 187 LEU A O 1
ATOM 1419 N N . VAL A 1 188 ? 5.817 -7.301 -21.472 1.00 86.75 188 VAL A N 1
ATOM 1420 C CA . VAL A 1 188 ? 6.084 -8.708 -21.791 1.00 86.75 188 VAL A CA 1
ATOM 1421 C C . VAL A 1 188 ? 4.784 -9.451 -22.057 1.00 86.75 188 VAL A C 1
ATOM 1423 O O . VAL A 1 188 ? 3.894 -9.483 -21.214 1.00 86.75 188 VAL A O 1
ATOM 1426 N N . GLU A 1 189 ? 4.674 -10.103 -23.215 1.00 75.81 189 GLU A N 1
ATOM 1427 C CA . GLU A 1 189 ? 3.466 -10.859 -23.584 1.00 75.81 189 GLU A CA 1
ATOM 1428 C C . GLU A 1 189 ? 3.257 -12.107 -22.717 1.00 75.81 189 GLU A C 1
ATOM 1430 O O . GLU A 1 189 ? 2.130 -12.542 -22.490 1.00 75.81 189 GLU A O 1
ATOM 1435 N N . ARG A 1 190 ? 4.346 -12.703 -22.215 1.00 69.75 190 ARG A N 1
ATOM 1436 C CA . ARG A 1 190 ? 4.310 -13.916 -21.390 1.00 69.75 190 ARG A CA 1
ATOM 1437 C C . ARG A 1 190 ? 5.109 -13.700 -20.118 1.00 69.75 190 ARG A C 1
ATOM 1439 O O . ARG A 1 190 ? 6.335 -13.680 -20.144 1.00 69.75 190 ARG A O 1
ATOM 1446 N N . CYS A 1 191 ? 4.414 -13.609 -18.990 1.00 65.88 191 CYS A N 1
ATOM 1447 C CA . CYS A 1 191 ? 5.055 -13.595 -17.683 1.00 65.88 191 CYS A CA 1
ATOM 1448 C C . CYS A 1 191 ? 4.935 -14.976 -17.024 1.00 65.88 191 CYS A C 1
ATOM 1450 O O . CYS A 1 191 ? 3.814 -15.457 -16.848 1.00 65.88 191 CYS A O 1
ATOM 1452 N N . PRO A 1 192 ? 6.048 -15.607 -16.603 1.00 62.81 192 PRO A N 1
ATOM 1453 C CA . PRO A 1 192 ? 6.023 -16.889 -15.893 1.00 62.81 192 PRO A CA 1
ATOM 1454 C C . PRO A 1 192 ? 5.204 -16.870 -14.595 1.00 62.81 192 PRO A C 1
ATOM 1456 O O . PRO A 1 192 ? 4.813 -17.925 -14.112 1.00 62.81 192 PRO A O 1
ATOM 1459 N N . ARG A 1 193 ? 4.959 -15.678 -14.029 1.00 61.31 193 ARG A N 1
ATOM 1460 C 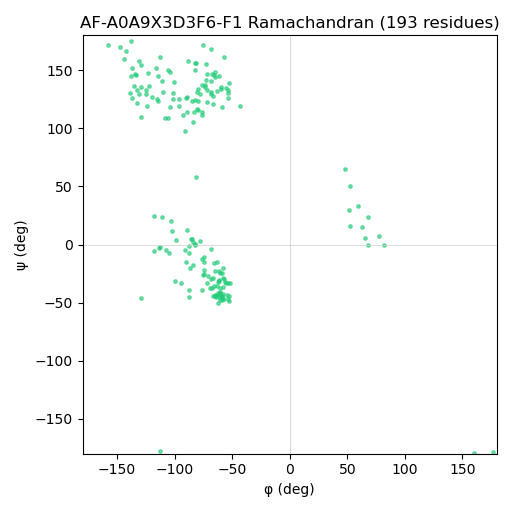CA . ARG A 1 193 ? 4.189 -15.465 -12.793 1.00 61.31 193 ARG A CA 1
ATOM 1461 C C . ARG A 1 193 ? 2.690 -15.261 -13.027 1.00 61.31 193 ARG A C 1
ATOM 1463 O O . ARG A 1 193 ? 1.934 -15.318 -12.070 1.00 61.31 193 ARG A O 1
ATOM 1470 N N . CYS A 1 194 ? 2.285 -14.991 -14.268 1.00 56.22 194 CYS A N 1
ATOM 1471 C CA . CYS A 1 194 ? 0.903 -14.699 -14.653 1.00 56.22 194 CYS A CA 1
ATOM 1472 C C . CYS A 1 194 ? 0.241 -15.922 -15.345 1.00 56.22 194 CYS A C 1
ATOM 1474 O O . CYS A 1 194 ? -0.712 -15.732 -16.096 1.00 56.22 194 CYS A O 1
ATOM 1476 N N . ARG A 1 195 ? 0.780 -17.140 -15.139 1.00 44.81 195 ARG A N 1
ATOM 1477 C CA . ARG A 1 195 ? 0.245 -18.425 -15.633 1.00 44.81 195 ARG A CA 1
ATOM 1478 C C . ARG A 1 195 ? -0.666 -19.091 -14.614 1.00 44.81 195 ARG A C 1
ATOM 1480 O O . ARG A 1 195 ? -0.328 -19.007 -13.413 1.00 44.81 195 ARG A O 1
#

Sequence (195 aa):
MSGHTSDGAAHRTFSPLYRLDHHIPTTSGAARNCPDDRSILYVAGTLATAFGEVFGDLRAAAVCPNHRVALVKPTSSITVLDLRGEGAAMRIGALPSLATGDYPRVRTQEWARAIFEDQPVARREVRGVYYHAAHSNGRALALWNTDDHVEVVSAADGRAQDFALNSASMWPRVVEAAVSLGMQVDLVERCPRCR

=== Feature glossary ===
Annotated list of the representations used here:

Nearest PDB structures. The Foldseek neighbor list gives the closest experimentally determined structures in the PDB, ranked by structural alignment. TM-score near 1 means near-identical fold; near 0.3 means only rough topology match. This is how one finds what a novel AlphaFold prediction most resembles in the solved-structure universe.

Foldseek 3Di. Foldseek's 3Di representation compresses backbone geometry into a per-residue letter drawn from a learned twenty-state alphabet. It captures the tertiary interaction pattern around each residue — which residues are packed against it in space, regardless of where they are in sequence.

Radius of gyration, Cα contacts, bounding box. Radius of gyration (Rg) is the root-mean-square distance of Cα atoms from their centroid — a single number for overall size and compactness. A globular domain of N residues has Rg ≈ 2.2·N^0.38 Å; an extended or disordered chain has a much larger Rg. The Cα contact count is the number of residue pairs whose Cα atoms are within 8 Å and are more than four positions apart in sequence — a standard proxy for tertiary packing density. The bounding box is the smallest axis-aligned box enclosing all Cα atoms.

InterPro / GO / CATH / organism. The annotation block draws on four external resources. InterPro: which protein families and domains the sequence belongs to. GO: standardized terms for what the protein does, what process it participates in, and where in the cell it acts. CATH: which structural fold it has in the CATH hierarchy. Organism: the species of origin.

mmCIF coordinates. The mmCIF block holds the 3D Cartesian coordinates of each backbone atom (N, Cα, C, O) in ångströms. mmCIF is the PDB's canonical archive format — a tagged-loop text representation of the atomic model.

pLDDT. pLDDT is the predicted lDDT-Cα score: AlphaFold's confidence that the local environment of each residue (all inter-atomic distances within 15 Å) is correctly placed. It is a per-residue number between 0 and 100, with higher meaning more reliable.

Backbone torsions (φ/ψ). φ (phi) and ψ (psi) are the two rotatable backbone dihedrals per residue: φ is the C(i-1)–N–Cα–C torsion, ψ is the N–Cα–C–N(i+1) torsion, both in degrees on (−180°, 180°]. α-helical residues cluster near (−60°, −45°); β-strand residues near (−120°, +130°). A Ramachandran plot is simply a scatter of (φ, ψ) for every residue.

B-factor. For experimental (PDB) structures, the B-factor (temperature factor) quantifies the positional spread of each atom in the crystal — a combination of thermal vibration and static disorder — in units of Å². High B-factors mark flexible loops or poorly resolved regions; low B-factors mark the rigid, well-ordered core.

Secondary structure (3-state, P-SEA). SS3 is a coarse helix/strand/coil call (letters a/b/c) made by the P-SEA algorithm from inter-Cα distances and dihedrals. It is less detailed than DSSP but needs only Cα positions.

Predicted aligned error. Predicted aligned error is AlphaFold's pairwise confidence. Unlike pLDDT (per-residue), PAE is per-residue-pair and captures whether two parts of the structure are correctly placed relative to each other. Units are ångströms of expected positional error.

Solvent-accessible surface area. Solvent-accessible surface area (SASA) is the area in Å² traced out by the centre of a 1.4 Å probe sphere (a water molecule) rolled over the protein's van der Waals surface (Shrake–Rupley / Lee–Richards construction). Buried residues have near-zero SASA; fully exposed residues can exceed 200 Å². The total SASA scales roughly with the number of surface residues.

Secondary structure (8-state, DSSP). The SS8 string is DSSP's per-residue secondary-structure call. α-helix (H) means an i→i+4 H-bond ladder; β-strand (E) means the residue participates in a β-sheet; 3₁₀ (G) and π (I) are tighter and wider helices; T/S are turns/bends; '-' is loop.

Rendered structure images. Structure images are PyMOL renders from six orthogonal camera directions. Cartoon representation draws helices as coils and strands as arrows; sticks shows the backbone as bonds; surface shows the solvent-excluded envelope. Rainbow coloring maps sequence position to hue (blue→red, N→C); chain coloring assigns a distinct color per polypeptide.

Sequence. The amino-acid sequence is the protein's primary structure: the linear order of residues from the N-terminus to the C-terminus, written in one-letter code. Everything else here — the 3D coordinates, the secondary structure, the domain annotations — is ultimately a consequence of this string.

Contact-map, Ramachandran, and PAE plots. Three diagnostic plots accompany the record. The Cα contact map visualizes the tertiary structure as a 2D adjacency matrix (8 Å cutoff, sequence-local contacts suppressed). The Ramachandran plot shows the distribution of backbone (φ, ψ) torsions, with points in the α and β basins reflecting secondary structure content. The PAE plot shows AlphaFold's inter-residue confidence as a color matrix.